Protein AF-A0A7J7K222-F1 (afdb_monomer)

Foldseek 3Di:
DDDDPPPDDDDPPQPCDQPPDDDDWGWLGKDWAFEDDPNDTWIWIWTQTQCQWIWIAGPPVRHTPDTDNPDNGDDPQQSVAWDDDNHQKIWGAPDPPDIDMGHRDPVVVVVVVVPDDDPDDDDDDPDDPDDPPCCVVPDPDDPPVPVCVVVNDPDDDPPPPPDDDPDDCPVVVVVPVPPVVVVVVVVVVVVVVVVVVVVVVVVVVVVVVVVVVVVVVVVVVVVVVVVPDDPPRD

pLDDT: mean 70.01, std 19.26, range [27.3, 96.19]

Sequence (234 aa):
MPEYIGAEVYVSVTVSTVMFWSCQLLIYIISVLDSKSHGLKSACLTCLGSNGNLMVYSLPSLRPLLNVNYFSDVDIRVVRTLDFSNHGHAMYMCTPTEIQKITVSADMCRAQADTQCEPFLPKENPEMPKQNFLKSLFGSGPSVLDREELFGASGKASHGVAKFVPGAALQAAQAGASGVGAELARTRMALDERGEKLGRLEDKSEAMKDRAKEFSDRAAMLADRYKNLKWYQF

Nearest PDB structures (foldseek):
  6n8s-assembly1_A  TM=8.839E-01  e=6.091E-05  Homo sapiens
  8r3y-assembly1_L  TM=8.967E-01  e=1.376E-04  Homo sapiens
  6n8s-assembly2_D  TM=8.635E-01  e=1.736E-04  Homo sapiens
  6n8q-assembly1_A  TM=8.759E-01  e=4.155E-04  Homo sapiens
  6n8r-assembly1_A  TM=8.700E-01  e=4.404E-04  Homo sapiens

Secondary structure (DSSP, 8-state):
---------------------SSS--EEEEEEEEEEETTEEEEEEEEEETTSEEEEEETTT--EEEEEE--SS--HHHHHH-EEETTTEEEEEEETTEEEEEE--HHHHHHHHTT---S----PPPPPPPPPTTHHHHSSS-----HHHHS--TT-----------SSSHHHHTTSTTTHHHHHHHHHHHHHHHHHHHHHHHHHHHHHHHHHHHHHHHHHHHHHHHHH--TT--

Organism: Bugula neritina (NCBI:txid10212)

Radius of gyration: 38.47 Å; Cα contacts (8 Å, |Δi|>4): 196; chains: 1; bounding box: 110×52×84 Å

Mean predicted aligned error: 21.29 Å

Structure (mmCIF, N/CA/C/O backbone):
data_AF-A0A7J7K222-F1
#
_entry.id   AF-A0A7J7K222-F1
#
loop_
_atom_site.group_PDB
_atom_site.id
_atom_site.type_symbol
_atom_site.label_atom_id
_atom_site.label_alt_id
_atom_site.label_comp_id
_atom_site.label_asym_id
_atom_site.label_entity_id
_atom_site.label_seq_id
_atom_site.pdbx_PDB_ins_code
_atom_site.Cartn_x
_atom_site.Cartn_y
_atom_site.Cartn_z
_atom_site.occupancy
_atom_site.B_iso_or_equiv
_atom_site.auth_seq_id
_atom_site.auth_comp_id
_atom_site.auth_asym_id
_atom_site.auth_atom_id
_atom_site.pdbx_PDB_model_num
ATOM 1 N N . MET A 1 1 ? 46.467 -9.937 -1.584 1.00 30.47 1 MET A N 1
ATOM 2 C CA . MET A 1 1 ? 46.111 -9.203 -2.813 1.00 30.47 1 MET A CA 1
ATOM 3 C C . MET A 1 1 ? 44.604 -9.330 -2.974 1.00 30.47 1 MET A C 1
ATOM 5 O O . MET A 1 1 ? 44.172 -10.420 -3.322 1.00 30.47 1 MET A O 1
ATOM 9 N N . PRO A 1 2 ? 43.790 -8.331 -2.600 1.00 32.59 2 PRO A N 1
ATOM 10 C CA . PRO A 1 2 ? 42.363 -8.395 -2.871 1.00 32.59 2 PRO A CA 1
ATOM 11 C C . PRO A 1 2 ? 42.148 -8.048 -4.349 1.00 32.59 2 PRO A C 1
ATOM 13 O O . PRO A 1 2 ? 42.531 -6.968 -4.798 1.00 32.59 2 PRO A O 1
ATOM 16 N N . GLU A 1 3 ? 41.603 -8.991 -5.113 1.00 28.58 3 GLU A N 1
ATOM 17 C CA . GLU A 1 3 ? 41.140 -8.743 -6.476 1.00 28.58 3 GLU A CA 1
ATOM 18 C C . GLU A 1 3 ? 39.950 -7.782 -6.428 1.00 28.58 3 GLU A C 1
ATOM 20 O O . GLU A 1 3 ? 38.960 -8.011 -5.733 1.00 28.58 3 GLU A O 1
ATOM 25 N N . TYR A 1 4 ? 40.091 -6.671 -7.147 1.00 27.59 4 TYR A N 1
ATOM 26 C CA . TYR A 1 4 ? 39.066 -5.657 -7.348 1.00 27.59 4 TYR A CA 1
ATOM 27 C C . TYR A 1 4 ? 37.797 -6.294 -7.937 1.00 27.59 4 TYR A C 1
ATOM 29 O O . TYR A 1 4 ? 37.716 -6.548 -9.138 1.00 27.59 4 TYR A O 1
ATOM 37 N N . ILE A 1 5 ? 36.772 -6.502 -7.107 1.00 30.03 5 ILE A N 1
ATOM 38 C CA . ILE A 1 5 ? 35.401 -6.728 -7.576 1.00 30.03 5 ILE A CA 1
ATOM 39 C C . ILE A 1 5 ? 34.841 -5.357 -7.965 1.00 30.03 5 ILE A C 1
ATOM 41 O O . ILE A 1 5 ? 34.125 -4.706 -7.209 1.00 30.03 5 ILE A O 1
ATOM 45 N N . GLY A 1 6 ? 35.227 -4.887 -9.149 1.00 31.67 6 GLY A N 1
ATOM 46 C CA . GLY A 1 6 ? 34.614 -3.731 -9.788 1.00 31.67 6 GLY A CA 1
ATOM 47 C C . GLY A 1 6 ? 33.246 -4.116 -10.342 1.00 31.67 6 GLY A C 1
ATOM 48 O O . GLY A 1 6 ? 33.134 -4.511 -11.498 1.00 31.67 6 GLY A O 1
ATOM 49 N N . ALA A 1 7 ? 32.207 -4.019 -9.517 1.00 29.19 7 ALA A N 1
ATOM 50 C CA . ALA A 1 7 ? 30.818 -4.022 -9.967 1.00 29.19 7 ALA A CA 1
ATOM 51 C C . ALA A 1 7 ? 30.088 -2.820 -9.361 1.00 29.19 7 ALA A C 1
ATOM 53 O O . ALA A 1 7 ? 29.110 -2.966 -8.634 1.00 29.19 7 ALA A O 1
ATOM 54 N N . GLU A 1 8 ? 30.580 -1.623 -9.661 1.00 29.62 8 GLU A N 1
ATOM 55 C CA . GLU A 1 8 ? 29.808 -0.400 -9.485 1.00 29.62 8 GLU A CA 1
ATOM 56 C C . GLU A 1 8 ? 29.202 -0.017 -10.833 1.00 29.62 8 GLU A C 1
ATOM 58 O O . GLU A 1 8 ? 29.857 0.574 -11.685 1.00 29.62 8 GLU A O 1
ATOM 63 N N . VAL A 1 9 ? 27.930 -0.364 -11.027 1.00 27.30 9 VAL A N 1
ATOM 64 C CA . VAL A 1 9 ? 27.047 0.393 -11.920 1.00 27.30 9 VAL A CA 1
ATOM 65 C C . VAL A 1 9 ? 25.757 0.650 -11.152 1.00 27.30 9 VAL A C 1
ATOM 67 O O . VAL A 1 9 ? 24.785 -0.098 -11.231 1.00 27.30 9 VAL A O 1
ATOM 70 N N . TYR A 1 10 ? 25.799 1.711 -10.350 1.00 29.59 10 TYR A N 1
ATOM 71 C CA . TYR A 1 10 ? 24.622 2.406 -9.853 1.00 29.59 10 TYR A CA 1
ATOM 72 C C . TYR A 1 10 ? 24.099 3.306 -10.966 1.00 29.59 10 TYR A C 1
ATOM 74 O O . TYR A 1 10 ? 24.809 4.206 -11.407 1.00 29.59 10 TYR A O 1
ATOM 82 N N . VAL A 1 11 ? 22.847 3.112 -11.376 1.00 29.47 11 VAL A N 1
ATOM 83 C CA . VAL A 1 11 ? 22.083 4.144 -12.085 1.00 29.47 11 VAL A CA 1
ATOM 84 C C . VAL A 1 11 ? 20.657 4.142 -11.526 1.00 29.47 11 VAL A C 1
ATOM 86 O O . VAL A 1 11 ? 19.719 3.665 -12.158 1.00 29.47 11 VAL A O 1
ATOM 89 N N . SER A 1 12 ? 20.499 4.674 -10.307 1.00 32.78 12 SER A N 1
ATOM 90 C CA . SER A 1 12 ? 19.240 5.319 -9.923 1.00 32.78 12 SER A CA 1
ATOM 91 C C . SER A 1 12 ? 19.236 6.672 -10.624 1.00 32.78 12 SER A C 1
ATOM 93 O O . SER A 1 12 ? 19.841 7.642 -10.173 1.00 32.78 12 SER A O 1
ATOM 95 N N . VAL A 1 13 ? 18.640 6.704 -11.809 1.00 32.16 13 VAL A N 1
ATOM 96 C CA . VAL A 1 13 ? 18.262 7.956 -12.452 1.00 32.16 13 VAL A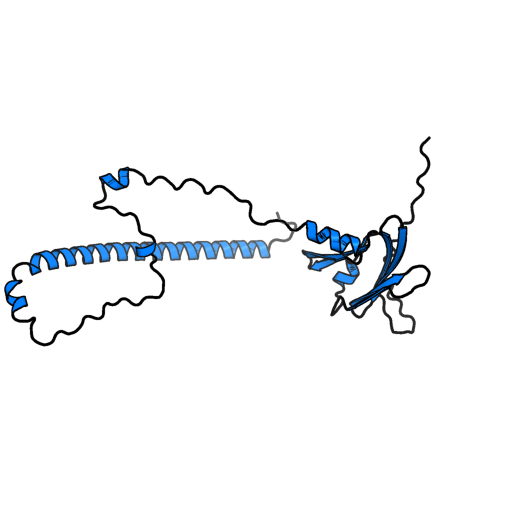 CA 1
ATOM 97 C C . VAL A 1 13 ? 16.799 8.155 -12.100 1.00 32.16 13 VAL A C 1
ATOM 99 O O . VAL A 1 13 ? 15.905 7.866 -12.888 1.00 32.16 13 VAL A O 1
ATOM 102 N N . THR A 1 14 ? 16.549 8.675 -10.896 1.00 36.34 14 THR A N 1
ATOM 103 C CA . THR A 1 14 ? 15.298 9.388 -10.617 1.00 36.34 14 THR A CA 1
ATOM 104 C C . THR A 1 14 ? 15.361 10.710 -11.370 1.00 36.34 14 THR A C 1
ATOM 106 O O . THR A 1 14 ? 15.566 11.787 -10.815 1.00 36.34 14 THR A O 1
ATOM 109 N N . VAL A 1 15 ? 15.241 10.622 -12.692 1.00 36.44 15 VAL A N 1
ATOM 110 C CA . VAL A 1 15 ? 14.912 11.767 -13.519 1.00 36.44 15 VAL A CA 1
ATOM 111 C C . VAL A 1 15 ? 13.437 12.040 -13.264 1.00 36.44 15 VAL A C 1
ATOM 113 O O . VAL A 1 15 ? 12.555 11.552 -13.959 1.00 36.44 15 VAL A O 1
ATOM 116 N N . SER A 1 16 ? 13.172 12.880 -12.265 1.00 35.91 16 SER A N 1
ATOM 117 C CA . SER A 1 16 ? 11.943 13.671 -12.191 1.00 35.91 16 SER A CA 1
ATOM 118 C C . SER A 1 16 ? 11.962 14.726 -13.306 1.00 35.91 16 SER A C 1
ATOM 120 O O . SER A 1 16 ? 11.856 15.918 -13.041 1.00 35.91 16 SER A O 1
ATOM 122 N N . THR A 1 17 ? 12.197 14.336 -14.562 1.00 37.25 17 THR A N 1
ATOM 123 C CA . THR A 1 17 ? 12.009 15.237 -15.702 1.00 37.25 17 THR A CA 1
ATOM 124 C C . THR A 1 17 ? 10.700 14.857 -16.349 1.00 37.25 17 THR A C 1
ATOM 126 O O . THR A 1 17 ? 10.579 13.822 -16.997 1.00 37.25 17 THR A O 1
ATOM 129 N N . VAL A 1 18 ? 9.721 15.739 -16.175 1.00 40.97 18 VAL A N 1
ATOM 130 C CA . VAL A 1 18 ? 8.535 15.786 -17.019 1.00 40.97 18 VAL A CA 1
ATOM 131 C C . VAL A 1 18 ? 9.028 16.123 -18.430 1.00 40.97 18 VAL A C 1
ATOM 133 O O . VAL A 1 18 ? 9.195 17.291 -18.776 1.00 40.97 18 VAL A O 1
ATOM 136 N N . MET A 1 19 ? 9.370 15.108 -19.228 1.00 37.47 19 MET A N 1
ATOM 137 C CA . MET A 1 19 ? 9.764 15.305 -20.622 1.00 37.47 19 MET A CA 1
ATOM 138 C C . MET A 1 19 ? 8.511 15.653 -21.432 1.00 37.47 19 MET A C 1
ATOM 140 O O . MET A 1 19 ? 7.777 14.784 -21.893 1.00 37.47 19 MET A O 1
ATOM 144 N N . PHE A 1 20 ? 8.260 16.950 -21.598 1.00 39.91 20 PHE A N 1
ATOM 145 C CA . PHE A 1 20 ? 7.338 17.460 -22.607 1.00 39.91 20 PHE A CA 1
ATOM 146 C C . PHE A 1 20 ? 8.044 17.447 -23.963 1.00 39.91 20 PHE A C 1
ATOM 148 O O . PHE A 1 20 ? 8.638 18.442 -24.367 1.00 39.91 20 PHE A O 1
ATOM 155 N N . TRP A 1 21 ? 7.991 16.324 -24.677 1.00 33.94 21 TRP A N 1
ATOM 156 C CA . TRP A 1 21 ? 8.377 16.278 -26.088 1.00 33.94 21 TRP A CA 1
ATOM 157 C C . TRP A 1 21 ? 7.293 15.562 -26.893 1.00 33.94 21 TRP A C 1
ATOM 159 O O . TRP A 1 21 ? 7.207 14.341 -26.888 1.00 33.94 21 TRP A O 1
ATOM 169 N N . SER A 1 22 ? 6.412 16.377 -27.490 1.00 41.41 22 SER A N 1
ATOM 170 C CA . SER A 1 22 ? 5.658 16.192 -28.751 1.00 41.41 22 SER A CA 1
ATOM 171 C C . SER A 1 22 ? 4.910 14.879 -29.072 1.00 41.41 22 SER A C 1
ATOM 173 O O . SER A 1 22 ? 4.234 14.831 -30.095 1.00 41.41 2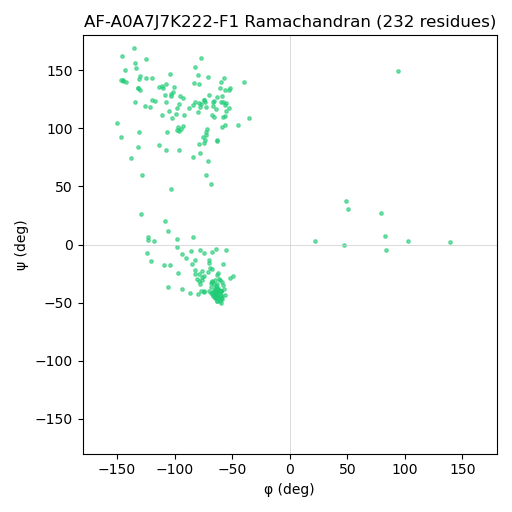2 SER A O 1
ATOM 175 N N . CYS A 1 23 ? 4.921 13.849 -28.227 1.00 41.47 23 CYS A N 1
ATOM 176 C CA . CYS A 1 23 ? 4.204 12.586 -28.423 1.00 41.47 23 CYS A CA 1
ATOM 177 C C . CYS A 1 23 ? 3.752 12.023 -27.069 1.00 41.47 23 CYS A C 1
ATOM 179 O O . CYS A 1 23 ? 4.527 11.343 -26.416 1.00 41.47 23 CYS A O 1
ATOM 181 N N . GLN A 1 24 ? 2.520 12.361 -26.667 1.00 49.31 24 GLN A N 1
ATOM 182 C CA . GLN A 1 24 ? 1.543 11.729 -25.743 1.00 49.31 24 GLN A CA 1
ATOM 183 C C . GLN A 1 24 ? 1.909 10.713 -24.627 1.00 49.31 24 GLN A C 1
ATOM 185 O O . GLN A 1 24 ? 0.993 10.257 -23.945 1.00 49.31 24 GLN A O 1
ATOM 190 N N . LEU A 1 25 ? 3.167 10.367 -24.364 1.00 53.09 25 LEU A N 1
ATOM 191 C CA . LEU A 1 25 ? 3.579 9.421 -23.330 1.00 53.09 25 LEU A CA 1
ATOM 192 C C . LEU A 1 25 ? 4.368 10.168 -22.249 1.00 53.09 25 LEU A C 1
ATOM 194 O O . LEU A 1 25 ? 5.593 10.254 -22.282 1.00 53.09 25 LEU A O 1
ATOM 198 N N . LEU A 1 26 ? 3.653 10.750 -21.289 1.00 64.69 26 LEU A N 1
ATOM 199 C CA . LEU A 1 26 ? 4.283 11.287 -20.087 1.00 64.69 26 LEU A CA 1
ATOM 200 C C . LEU A 1 26 ? 4.720 10.094 -19.224 1.00 64.69 26 LEU A C 1
ATOM 202 O O . LEU A 1 26 ? 3.898 9.273 -18.825 1.00 64.69 26 LEU A O 1
ATOM 206 N N . ILE A 1 27 ? 6.020 9.969 -18.971 1.00 65.38 27 ILE A N 1
ATOM 207 C CA . ILE A 1 27 ? 6.586 8.947 -18.085 1.00 65.38 27 ILE A CA 1
ATOM 208 C C . ILE A 1 27 ? 7.052 9.651 -16.814 1.00 65.38 27 ILE A C 1
ATOM 210 O O . ILE A 1 27 ? 7.775 10.642 -16.892 1.00 65.38 27 ILE A O 1
ATOM 214 N N . TYR A 1 28 ? 6.628 9.153 -15.654 1.00 66.06 28 TYR A N 1
ATOM 215 C CA . TYR A 1 28 ? 6.976 9.742 -14.364 1.00 66.06 28 TYR A CA 1
ATOM 216 C C . TYR A 1 28 ? 8.295 9.213 -13.813 1.00 66.06 28 TYR A C 1
ATOM 218 O O . TYR A 1 28 ? 9.070 9.986 -13.259 1.00 66.06 28 TYR A O 1
ATOM 226 N N . ILE A 1 29 ? 8.540 7.907 -13.935 1.00 72.06 29 ILE A N 1
ATOM 227 C CA . ILE A 1 29 ? 9.715 7.246 -13.355 1.00 72.06 29 ILE A CA 1
ATOM 228 C C . ILE A 1 29 ? 10.217 6.183 -14.325 1.00 72.06 29 ILE A C 1
ATOM 230 O O . ILE A 1 29 ? 9.419 5.467 -14.933 1.00 72.06 29 ILE A O 1
ATOM 234 N N . ILE A 1 30 ? 11.540 6.073 -14.446 1.00 73.88 30 ILE A N 1
ATOM 235 C CA . ILE A 1 30 ? 12.236 5.050 -15.226 1.00 73.88 30 ILE A CA 1
ATOM 236 C C . ILE A 1 30 ? 13.344 4.460 -14.354 1.00 73.88 30 ILE A C 1
ATOM 238 O O . ILE A 1 30 ? 14.090 5.189 -13.708 1.00 73.88 30 ILE A O 1
ATOM 242 N N . SER A 1 31 ? 13.471 3.138 -14.330 1.00 76.81 31 SER A N 1
ATOM 243 C CA . SER A 1 31 ? 14.526 2.444 -13.592 1.00 76.81 31 SER A CA 1
ATOM 244 C C . SER A 1 31 ? 14.984 1.200 -14.339 1.00 76.81 31 SER A C 1
ATOM 246 O O . SER A 1 31 ? 14.182 0.482 -14.934 1.00 76.81 31 SER A O 1
ATOM 248 N N . VAL A 1 32 ? 16.289 0.940 -14.313 1.00 73.19 32 VAL A N 1
ATOM 249 C CA . VAL A 1 32 ? 16.869 -0.292 -14.854 1.00 73.19 32 VAL A CA 1
ATOM 250 C C . VAL A 1 32 ? 16.977 -1.302 -13.723 1.00 73.19 32 VAL A C 1
ATOM 252 O O . VAL A 1 32 ? 17.559 -1.016 -12.680 1.00 73.19 32 VAL A O 1
ATOM 255 N N . LEU A 1 33 ? 16.409 -2.483 -13.933 1.00 70.56 33 LEU A N 1
ATOM 256 C CA . LEU A 1 33 ? 16.430 -3.586 -12.984 1.00 70.56 33 LEU A CA 1
ATOM 257 C C . LEU A 1 33 ? 17.368 -4.675 -13.499 1.00 70.56 33 LEU A C 1
ATOM 259 O O . LEU A 1 33 ? 17.336 -4.993 -14.686 1.00 70.56 33 LEU A O 1
ATOM 263 N N . ASP A 1 34 ? 18.170 -5.266 -12.612 1.00 67.94 34 ASP A N 1
ATOM 264 C CA . ASP A 1 34 ? 19.015 -6.427 -12.919 1.00 67.94 34 ASP A CA 1
ATOM 265 C C . ASP A 1 34 ? 18.407 -7.674 -12.270 1.00 67.94 34 ASP A C 1
ATOM 267 O O . ASP A 1 34 ? 18.580 -7.936 -11.082 1.00 67.94 34 ASP A O 1
ATOM 271 N N . SER A 1 35 ? 17.647 -8.453 -13.037 1.00 60.62 35 SER A N 1
ATOM 272 C CA . SER A 1 35 ? 17.081 -9.691 -12.515 1.00 60.62 35 SER A CA 1
ATOM 273 C C . SER A 1 35 ? 18.115 -10.810 -12.594 1.00 60.62 35 SER A C 1
ATOM 275 O O . SER A 1 35 ? 18.602 -11.156 -13.673 1.00 60.62 35 SER A O 1
ATOM 277 N N . LYS A 1 36 ? 18.427 -11.416 -11.445 1.00 58.94 36 LYS A N 1
ATOM 278 C CA . LYS A 1 36 ? 19.135 -12.698 -11.374 1.00 58.94 36 LYS A CA 1
ATOM 279 C C . LYS A 1 36 ? 18.102 -13.814 -11.297 1.00 58.94 36 LYS A C 1
ATOM 281 O O . LYS A 1 36 ? 17.569 -14.066 -10.221 1.00 58.94 36 LYS A O 1
ATOM 286 N N . SER A 1 37 ? 17.858 -14.497 -12.410 1.00 53.66 37 SER A N 1
ATOM 287 C CA . SER A 1 37 ? 17.034 -15.708 -12.431 1.00 53.66 37 SER A CA 1
ATOM 288 C C . SER A 1 37 ? 17.893 -16.886 -12.881 1.00 53.66 37 SER A C 1
ATOM 290 O O . SER A 1 37 ? 18.549 -16.826 -13.920 1.00 53.66 37 SER A O 1
ATOM 292 N N . HIS A 1 38 ? 17.957 -17.938 -12.059 1.00 52.38 38 HIS A N 1
ATOM 293 C CA . HIS A 1 38 ? 18.670 -19.190 -12.361 1.00 52.38 38 HIS A CA 1
ATOM 294 C C . HIS A 1 38 ? 20.118 -19.025 -12.885 1.00 52.38 38 HIS A C 1
ATOM 296 O O . HIS A 1 38 ? 20.562 -19.760 -13.762 1.00 52.38 38 HIS A O 1
ATOM 302 N N . GLY A 1 39 ? 20.871 -18.053 -12.357 1.00 53.75 39 GLY A N 1
ATOM 303 C CA . GLY A 1 39 ? 22.273 -17.819 -12.734 1.00 53.75 39 GLY A CA 1
ATOM 304 C C . GLY A 1 39 ? 22.485 -16.982 -14.003 1.00 53.75 39 GLY A C 1
ATOM 305 O O . GLY A 1 39 ? 23.622 -16.607 -14.284 1.00 53.75 39 GLY A O 1
ATOM 306 N N . LEU A 1 40 ? 21.421 -16.615 -14.726 1.00 48.22 40 LEU A N 1
ATOM 307 C CA . LEU A 1 40 ? 21.474 -15.637 -15.812 1.00 48.22 40 LEU A CA 1
ATOM 308 C C . LEU A 1 40 ? 21.082 -14.251 -15.286 1.00 48.22 40 LEU A C 1
ATOM 310 O O . LEU A 1 40 ? 20.037 -14.079 -14.655 1.00 48.22 40 LEU A O 1
ATOM 314 N N . LYS A 1 41 ? 21.937 -13.257 -15.546 1.00 63.66 41 LYS A N 1
ATOM 315 C CA . LYS A 1 41 ? 21.620 -11.840 -15.334 1.00 63.66 41 LYS A CA 1
ATOM 316 C C . LYS A 1 41 ? 20.877 -11.324 -16.556 1.00 63.66 41 LYS A C 1
ATOM 318 O O . LYS A 1 41 ? 21.416 -11.374 -17.662 1.00 63.66 41 LYS A O 1
ATOM 323 N N . SER A 1 42 ? 19.657 -10.841 -16.370 1.00 71.00 42 SER A N 1
ATOM 324 C CA . SER A 1 42 ? 18.900 -10.174 -17.424 1.00 71.00 42 SER A CA 1
ATOM 325 C C . SER A 1 42 ? 18.460 -8.806 -16.933 1.00 71.00 42 SER A C 1
ATOM 327 O O . SER A 1 42 ? 17.737 -8.688 -15.942 1.00 71.00 42 SER A O 1
ATOM 329 N N . ALA A 1 43 ? 18.912 -7.770 -17.637 1.00 81.62 43 ALA A N 1
ATOM 330 C CA . ALA A 1 43 ? 18.507 -6.407 -17.359 1.00 81.62 43 ALA A CA 1
ATOM 331 C C . ALA A 1 43 ? 17.167 -6.096 -18.042 1.00 81.62 43 ALA A C 1
ATOM 333 O O . ALA A 1 43 ? 16.939 -6.456 -19.203 1.00 81.62 43 ALA A O 1
ATOM 334 N N . CYS A 1 44 ? 16.292 -5.379 -17.346 1.00 85.25 44 CYS A N 1
ATOM 335 C CA . CYS A 1 44 ? 15.057 -4.851 -17.911 1.00 85.25 44 CYS A CA 1
ATOM 336 C C . CYS A 1 44 ? 14.850 -3.385 -17.521 1.00 85.25 44 CYS A C 1
ATOM 338 O O . CYS A 1 44 ? 15.335 -2.910 -16.498 1.00 85.25 44 CYS A O 1
ATOM 340 N N . LEU A 1 45 ? 14.143 -2.650 -18.372 1.00 86.31 45 LEU A N 1
ATOM 341 C CA . LEU A 1 45 ? 13.740 -1.273 -18.137 1.00 86.31 45 LEU A CA 1
ATOM 342 C C . LEU A 1 45 ? 12.323 -1.274 -17.576 1.00 86.31 45 LEU A C 1
ATOM 344 O O . LEU A 1 45 ? 11.415 -1.753 -18.245 1.00 86.31 45 LEU A O 1
ATOM 348 N N . THR A 1 46 ? 12.124 -0.726 -16.386 1.00 86.56 46 THR A N 1
ATOM 349 C CA . THR A 1 46 ? 10.804 -0.570 -15.771 1.00 86.56 46 THR A CA 1
ATOM 350 C C . THR A 1 46 ? 10.433 0.899 -15.714 1.00 86.56 46 THR A C 1
ATOM 352 O O . THR A 1 46 ? 11.268 1.737 -15.380 1.00 86.56 46 THR A O 1
ATOM 355 N N . CYS A 1 47 ? 9.192 1.232 -16.048 1.00 86.44 47 CYS A N 1
ATOM 356 C CA . CYS A 1 47 ? 8.715 2.602 -16.004 1.00 86.44 47 CYS A CA 1
ATOM 357 C C . CYS A 1 47 ? 7.265 2.720 -15.540 1.00 86.44 47 CYS A C 1
ATOM 359 O O . CYS A 1 47 ? 6.443 1.827 -15.753 1.00 86.44 47 CYS A O 1
ATOM 361 N N . LEU A 1 48 ? 6.970 3.855 -14.906 1.00 87.50 48 LEU A N 1
ATOM 362 C CA . LEU A 1 48 ? 5.624 4.268 -14.526 1.00 87.50 48 LEU A CA 1
ATOM 363 C C . LEU A 1 48 ? 5.155 5.376 -15.473 1.00 87.50 48 LEU A C 1
ATOM 365 O O . LEU A 1 48 ? 5.725 6.469 -15.491 1.00 87.50 48 LEU A O 1
ATOM 369 N N . GLY A 1 49 ? 4.125 5.084 -16.262 1.00 84.62 49 GLY A N 1
ATOM 370 C CA . GLY A 1 49 ? 3.460 6.045 -17.138 1.00 84.62 49 GLY A CA 1
ATOM 371 C C . GLY A 1 49 ? 2.517 6.975 -16.379 1.00 84.62 49 GLY A C 1
ATOM 372 O O . GLY A 1 49 ? 2.059 6.666 -15.278 1.00 84.62 49 GLY A O 1
ATOM 373 N N . SER A 1 50 ? 2.181 8.109 -16.991 1.00 80.94 50 SER A N 1
ATOM 374 C CA . SER A 1 50 ? 1.313 9.108 -16.369 1.00 80.94 50 SER A CA 1
ATOM 375 C C . SER A 1 50 ? -0.133 8.685 -16.201 1.00 80.94 50 SER A C 1
ATOM 377 O O . SER A 1 50 ? -0.864 9.246 -15.400 1.00 80.94 50 SER A O 1
ATOM 379 N N . ASN A 1 51 ? -0.538 7.694 -16.980 1.00 85.12 51 ASN A N 1
ATOM 380 C CA . ASN A 1 51 ? -1.836 7.049 -16.912 1.00 85.12 51 ASN A CA 1
ATOM 381 C C . ASN A 1 51 ? -1.891 5.933 -15.854 1.00 85.12 51 ASN A C 1
ATOM 383 O O . ASN A 1 51 ? -2.864 5.189 -15.837 1.00 85.12 51 ASN A O 1
ATOM 387 N N . GLY A 1 52 ? -0.836 5.768 -15.046 1.00 87.69 52 GLY A N 1
ATOM 388 C CA . GLY A 1 52 ? -0.755 4.736 -14.013 1.00 87.69 52 GLY A CA 1
ATOM 389 C C . GLY A 1 52 ? -0.326 3.354 -14.495 1.00 87.69 52 GLY A C 1
ATOM 390 O O . GLY A 1 52 ? -0.303 2.402 -13.707 1.00 87.69 52 GLY A O 1
ATOM 391 N N . ASN A 1 53 ? 0.082 3.235 -15.761 1.00 90.62 53 ASN A N 1
ATOM 392 C CA . ASN A 1 53 ? 0.617 1.987 -16.285 1.00 90.62 53 ASN A CA 1
ATOM 393 C C . ASN A 1 53 ? 2.034 1.725 -15.772 1.00 90.62 53 ASN A C 1
ATOM 395 O O . ASN A 1 53 ? 2.950 2.513 -16.007 1.00 90.62 53 ASN A O 1
ATOM 399 N N . LEU A 1 54 ? 2.222 0.564 -15.152 1.00 90.25 54 LEU A N 1
ATOM 400 C CA . LEU A 1 54 ? 3.524 -0.023 -14.889 1.00 90.25 54 LEU A CA 1
ATOM 401 C C . LEU A 1 54 ? 3.940 -0.856 -16.104 1.00 90.25 54 LEU A C 1
ATOM 403 O O . LEU A 1 54 ? 3.283 -1.836 -16.465 1.00 90.25 54 LEU A O 1
ATOM 407 N N . MET A 1 55 ? 5.038 -0.461 -16.737 1.00 90.06 55 MET A N 1
ATOM 408 C CA . MET A 1 55 ? 5.552 -1.086 -17.949 1.00 90.06 55 MET A CA 1
ATOM 409 C C . MET A 1 55 ? 6.957 -1.630 -17.711 1.00 90.06 55 MET A C 1
ATOM 411 O O . MET A 1 55 ? 7.762 -1.005 -17.025 1.00 90.06 55 MET A O 1
ATOM 415 N N . VAL A 1 56 ? 7.266 -2.780 -18.306 1.00 88.50 56 VAL A N 1
ATOM 416 C CA . VAL A 1 56 ? 8.596 -3.394 -18.277 1.00 88.50 56 VAL A CA 1
ATOM 417 C C . VAL A 1 56 ? 9.000 -3.793 -19.684 1.00 88.50 56 VAL A C 1
ATOM 419 O O . VAL A 1 56 ? 8.221 -4.424 -20.395 1.00 88.50 56 VAL A O 1
ATOM 422 N N . TYR A 1 57 ? 10.234 -3.480 -20.064 1.00 88.19 57 TYR A N 1
ATOM 423 C CA . TYR A 1 57 ? 10.825 -3.788 -21.360 1.00 88.19 57 TYR A CA 1
ATOM 424 C C . TYR A 1 57 ? 12.132 -4.563 -21.183 1.00 88.19 57 TYR A C 1
ATOM 426 O O . TYR A 1 57 ? 12.906 -4.284 -20.271 1.00 88.19 57 TYR A O 1
ATOM 434 N N . SER A 1 58 ? 12.422 -5.523 -22.058 1.00 86.38 58 SER A N 1
ATOM 435 C CA . SER A 1 58 ? 13.712 -6.219 -22.051 1.00 86.38 58 SER A CA 1
ATOM 436 C C . SER A 1 58 ? 14.828 -5.298 -22.530 1.00 86.38 58 SER A C 1
ATOM 438 O O . SER A 1 58 ? 14.632 -4.539 -23.477 1.00 86.38 58 SER A O 1
ATOM 440 N N . LEU A 1 59 ? 16.030 -5.414 -21.969 1.00 84.38 59 LEU A N 1
ATOM 441 C CA . LEU A 1 59 ? 17.214 -4.754 -22.519 1.00 84.38 59 LEU A CA 1
ATOM 442 C C . LEU A 1 59 ? 18.120 -5.761 -23.250 1.00 84.38 59 LEU A C 1
ATOM 444 O O . LEU A 1 59 ? 18.180 -6.926 -22.857 1.00 84.38 59 LEU A O 1
ATOM 448 N N . PRO A 1 60 ? 18.809 -5.341 -24.331 1.00 86.50 60 PRO A N 1
ATOM 449 C CA . PRO A 1 60 ? 18.770 -4.007 -24.947 1.00 86.50 60 PRO A CA 1
ATOM 450 C C . PRO A 1 60 ? 17.627 -3.817 -25.965 1.00 86.50 60 PRO A C 1
ATOM 452 O O . PRO A 1 60 ? 17.451 -2.725 -26.488 1.00 86.50 60 PRO A O 1
ATOM 455 N N . SER A 1 61 ? 16.863 -4.866 -26.283 1.00 87.38 61 SER A N 1
ATOM 456 C CA . SER A 1 61 ? 15.929 -4.889 -27.423 1.00 87.38 61 SER A CA 1
ATOM 457 C C . SER A 1 61 ? 14.636 -4.081 -27.250 1.00 87.38 61 SER A C 1
ATOM 459 O O . SER A 1 61 ? 13.868 -3.983 -28.204 1.00 87.38 61 SER A O 1
ATOM 461 N N . LEU A 1 62 ? 14.369 -3.548 -26.054 1.00 87.62 62 LEU A N 1
ATOM 462 C CA . LEU A 1 62 ? 13.148 -2.823 -25.678 1.00 87.62 62 LEU A CA 1
ATOM 463 C C . LEU A 1 62 ? 11.849 -3.571 -26.020 1.00 87.62 62 LEU A C 1
ATOM 465 O O . LEU A 1 62 ? 10.811 -2.961 -26.275 1.00 87.62 62 LEU A O 1
ATOM 469 N N . ARG A 1 63 ? 11.873 -4.909 -26.010 1.00 89.44 63 ARG A N 1
ATOM 470 C CA . ARG A 1 63 ? 10.659 -5.707 -26.205 1.00 89.44 63 ARG A CA 1
ATOM 471 C C . ARG A 1 63 ? 9.769 -5.558 -24.968 1.00 89.44 63 ARG A C 1
ATOM 473 O O . ARG A 1 63 ? 10.272 -5.784 -23.868 1.00 89.44 63 ARG A O 1
ATOM 480 N N . PRO A 1 64 ? 8.476 -5.226 -25.105 1.00 89.06 64 PRO A N 1
ATOM 481 C CA . PRO A 1 64 ? 7.579 -5.161 -23.958 1.00 89.06 64 PRO A CA 1
ATOM 482 C C . PRO A 1 64 ? 7.453 -6.546 -23.313 1.00 89.06 64 PRO A C 1
ATOM 484 O O . PRO A 1 64 ? 7.169 -7.535 -23.989 1.00 89.06 64 PRO A O 1
ATOM 487 N N . LEU A 1 65 ? 7.692 -6.603 -22.007 1.00 86.38 65 LEU A N 1
ATOM 488 C CA . LEU A 1 65 ? 7.560 -7.790 -21.160 1.00 86.38 65 LEU A CA 1
ATOM 489 C C . LEU A 1 65 ? 6.309 -7.709 -20.282 1.00 86.38 65 LEU A C 1
ATOM 491 O O . LEU A 1 65 ? 5.652 -8.721 -20.057 1.00 86.38 65 LEU A O 1
ATOM 495 N N . LEU A 1 66 ? 5.978 -6.507 -19.799 1.00 87.69 66 LEU A N 1
ATOM 496 C CA . LEU A 1 66 ? 4.809 -6.239 -18.965 1.00 87.69 66 LEU A CA 1
ATOM 497 C C . LEU A 1 66 ? 4.240 -4.860 -19.303 1.00 87.69 66 LEU A C 1
ATOM 499 O O . LEU A 1 66 ? 4.993 -3.914 -19.521 1.00 87.69 66 LEU A O 1
ATOM 503 N N . ASN A 1 67 ? 2.918 -4.738 -19.316 1.00 90.75 67 ASN A N 1
ATOM 504 C CA . ASN A 1 67 ? 2.221 -3.458 -19.360 1.00 90.75 67 ASN A CA 1
ATOM 505 C C . ASN A 1 67 ? 0.885 -3.629 -18.637 1.00 90.75 67 ASN A C 1
ATOM 507 O O . ASN A 1 67 ? -0.021 -4.279 -19.157 1.00 90.75 67 ASN A O 1
ATOM 511 N N . VAL A 1 68 ? 0.797 -3.111 -17.416 1.00 90.31 68 VAL A N 1
ATOM 512 C CA . VAL A 1 68 ? -0.373 -3.265 -16.547 1.00 90.31 68 VAL A CA 1
ATOM 513 C C . VAL A 1 68 ? -0.771 -1.901 -16.016 1.00 90.31 68 VAL A C 1
ATOM 515 O O . VAL A 1 68 ? 0.076 -1.170 -15.511 1.00 90.31 68 VAL A O 1
ATOM 518 N N . ASN A 1 69 ? -2.061 -1.578 -16.081 1.00 91.44 69 ASN A N 1
ATOM 519 C CA . ASN A 1 69 ? -2.600 -0.435 -15.356 1.00 91.44 69 ASN A CA 1
ATOM 520 C C . ASN A 1 69 ? -2.626 -0.768 -13.857 1.00 91.44 69 ASN A C 1
ATOM 522 O O . ASN A 1 69 ? -3.497 -1.512 -13.407 1.00 91.44 69 ASN A O 1
ATOM 526 N N . TYR A 1 70 ? -1.626 -0.284 -13.118 1.00 89.94 70 TYR A N 1
ATOM 527 C CA . TYR A 1 70 ? -1.483 -0.568 -11.691 1.00 89.94 70 TYR A CA 1
ATOM 528 C C . TYR A 1 70 ? -2.133 0.524 -10.834 1.00 89.94 70 TYR A C 1
ATOM 530 O O . TYR A 1 70 ? -2.771 0.219 -9.830 1.00 89.94 70 TYR A O 1
ATOM 538 N N . PHE A 1 71 ? -2.014 1.789 -11.243 1.00 89.19 71 PHE A N 1
ATOM 539 C CA . PHE A 1 71 ? -2.620 2.921 -10.547 1.00 89.19 71 PHE A CA 1
ATOM 540 C C . PHE A 1 71 ? -3.800 3.465 -11.349 1.00 89.19 71 PHE A C 1
ATOM 542 O O . PHE A 1 71 ? -3.626 3.907 -12.475 1.00 89.19 71 PHE A O 1
ATOM 549 N N . SER A 1 72 ? -4.999 3.505 -10.764 1.00 87.00 72 SER A N 1
ATOM 550 C CA . SER A 1 72 ? -6.146 4.153 -11.423 1.00 87.00 72 SER A CA 1
ATOM 551 C C . SER A 1 72 ? -5.927 5.655 -11.633 1.00 87.00 72 SER A C 1
ATOM 553 O O . SER A 1 72 ? -6.378 6.203 -12.634 1.00 87.00 72 SER A O 1
ATOM 555 N N . ASP A 1 73 ? -5.218 6.290 -10.698 1.00 81.12 73 ASP A N 1
ATOM 556 C CA . ASP A 1 73 ? -4.682 7.644 -10.801 1.00 81.12 73 ASP A CA 1
ATOM 557 C C . ASP A 1 73 ? -3.353 7.698 -10.032 1.00 81.12 73 ASP A C 1
ATOM 559 O O . ASP A 1 73 ? -3.204 7.048 -8.990 1.00 81.12 73 ASP A O 1
ATOM 563 N N . VAL A 1 74 ? -2.368 8.428 -10.554 1.00 81.44 74 VAL A N 1
ATOM 564 C CA . VAL A 1 74 ? -1.030 8.493 -9.955 1.00 81.44 74 VAL A CA 1
ATOM 565 C C . VAL A 1 74 ? -0.934 9.731 -9.071 1.00 81.44 74 VAL A C 1
ATOM 567 O O . VAL A 1 74 ? -0.635 10.830 -9.536 1.00 81.44 74 VAL A O 1
ATOM 570 N N . ASP A 1 75 ? -1.132 9.537 -7.767 1.00 83.81 75 ASP A N 1
ATOM 571 C CA . ASP A 1 75 ? -0.910 10.586 -6.769 1.00 83.81 75 ASP A CA 1
ATOM 572 C C . ASP A 1 75 ? 0.557 11.065 -6.811 1.00 83.81 75 ASP A C 1
ATOM 574 O O . ASP A 1 75 ? 1.503 10.273 -6.908 1.00 83.81 75 ASP A O 1
ATOM 578 N N . ILE A 1 76 ? 0.765 12.376 -6.667 1.00 84.00 76 ILE A N 1
ATOM 579 C CA . ILE A 1 76 ? 2.088 12.994 -6.536 1.00 84.00 76 ILE A CA 1
ATOM 580 C C . ILE A 1 76 ? 2.944 12.355 -5.431 1.00 84.00 76 ILE A C 1
ATOM 582 O O . ILE A 1 76 ? 4.171 12.336 -5.540 1.00 84.00 76 ILE A O 1
ATOM 586 N N . ARG A 1 77 ? 2.335 11.799 -4.376 1.00 85.81 77 ARG A N 1
ATOM 587 C CA . ARG A 1 77 ? 3.034 11.023 -3.344 1.00 85.81 77 ARG A CA 1
ATOM 588 C C . ARG A 1 77 ? 3.689 9.779 -3.925 1.00 85.81 77 ARG A C 1
ATOM 590 O O . ARG A 1 77 ? 4.851 9.525 -3.614 1.00 85.81 77 ARG A O 1
ATOM 597 N N . VAL A 1 78 ? 2.976 9.026 -4.760 1.00 86.69 78 VAL A N 1
ATOM 598 C CA . VAL A 1 78 ? 3.516 7.828 -5.415 1.00 86.69 78 VAL A CA 1
ATOM 599 C C . VAL A 1 78 ? 4.698 8.236 -6.282 1.00 86.69 78 VAL A C 1
ATOM 601 O O . VAL A 1 78 ? 5.782 7.695 -6.110 1.00 86.69 78 VAL A O 1
ATOM 604 N N . VAL A 1 79 ? 4.542 9.273 -7.111 1.00 84.62 79 VAL A N 1
ATOM 605 C CA . VAL A 1 79 ? 5.634 9.789 -7.958 1.00 84.62 79 VAL A CA 1
ATOM 606 C C . VAL A 1 79 ? 6.861 10.215 -7.142 1.00 84.62 79 VAL A C 1
ATOM 608 O O . VAL A 1 79 ? 7.990 10.059 -7.588 1.00 84.62 79 VAL A O 1
ATOM 611 N N . ARG A 1 80 ? 6.670 10.756 -5.935 1.00 84.12 80 ARG A N 1
ATOM 612 C CA . ARG A 1 80 ? 7.774 11.222 -5.079 1.00 84.12 80 ARG A CA 1
ATOM 613 C C . ARG A 1 80 ? 8.452 10.131 -4.260 1.00 84.12 80 ARG A C 1
ATOM 615 O O . ARG A 1 80 ? 9.550 10.366 -3.768 1.00 84.12 80 ARG A O 1
ATOM 622 N N . THR A 1 81 ? 7.777 9.011 -4.027 1.00 87.81 81 THR A N 1
ATOM 623 C CA . THR A 1 81 ? 8.214 7.999 -3.049 1.00 87.81 81 THR A CA 1
ATOM 624 C C . THR A 1 81 ? 8.447 6.630 -3.660 1.00 87.81 81 THR A C 1
ATOM 626 O O . THR A 1 81 ? 9.047 5.791 -2.998 1.00 87.81 81 THR A O 1
ATOM 629 N N . LEU A 1 82 ? 7.978 6.397 -4.888 1.00 87.75 82 LEU A N 1
ATOM 630 C CA . LEU A 1 82 ? 8.221 5.158 -5.600 1.00 87.75 82 LEU A CA 1
ATOM 631 C C . LEU A 1 82 ? 9.705 5.040 -5.926 1.00 87.75 82 LEU A C 1
ATOM 633 O O . LEU A 1 82 ? 10.255 5.850 -6.668 1.00 87.75 82 LEU A O 1
ATOM 637 N N . ASP A 1 83 ? 10.309 3.988 -5.397 1.00 85.94 83 ASP A N 1
ATOM 638 C CA . ASP A 1 83 ? 11.686 3.624 -5.680 1.00 85.94 83 ASP A CA 1
ATOM 639 C C . ASP A 1 83 ? 11.778 2.143 -6.043 1.00 85.94 83 ASP A C 1
ATOM 641 O O . ASP A 1 83 ? 11.066 1.291 -5.496 1.00 85.94 83 ASP A O 1
ATOM 645 N N . PHE A 1 84 ? 12.648 1.846 -6.999 1.00 83.12 84 PHE A N 1
ATOM 646 C CA . PHE A 1 84 ? 12.824 0.522 -7.572 1.00 83.12 84 PHE A CA 1
ATOM 647 C C . PHE A 1 84 ? 14.090 -0.127 -7.017 1.00 83.12 84 PHE A C 1
ATOM 649 O O . PHE A 1 84 ? 15.186 0.420 -7.094 1.00 83.12 84 PHE A O 1
ATOM 656 N N . SER A 1 85 ? 13.958 -1.345 -6.499 1.00 77.75 85 SER A N 1
ATOM 657 C CA . SER A 1 85 ? 15.101 -2.153 -6.093 1.00 77.75 85 SER A CA 1
ATOM 658 C C . SER A 1 85 ? 15.707 -2.876 -7.288 1.00 77.75 85 SER A C 1
ATOM 660 O O . SER A 1 85 ? 15.017 -3.279 -8.223 1.00 77.75 85 SER A O 1
ATOM 662 N N . ASN A 1 86 ? 17.001 -3.169 -7.203 1.00 72.19 86 ASN A N 1
ATOM 663 C CA . ASN A 1 86 ? 17.719 -3.969 -8.190 1.00 72.19 86 ASN A CA 1
ATOM 664 C C . ASN A 1 86 ? 17.240 -5.430 -8.303 1.00 72.19 86 ASN A C 1
ATOM 666 O O . ASN A 1 86 ? 17.739 -6.130 -9.165 1.00 72.19 86 ASN A O 1
ATOM 670 N N . HIS A 1 87 ? 16.288 -5.901 -7.488 1.00 71.69 87 HIS A N 1
ATOM 671 C CA . HIS A 1 87 ? 15.819 -7.297 -7.488 1.00 71.69 87 HIS A CA 1
ATOM 672 C C . HIS A 1 87 ? 14.404 -7.474 -8.062 1.00 71.69 87 HIS A C 1
ATOM 674 O O . HIS A 1 87 ? 13.737 -8.473 -7.789 1.00 71.69 87 HIS A O 1
ATOM 680 N N . GLY A 1 88 ? 13.911 -6.522 -8.858 1.00 75.12 88 GLY A N 1
ATOM 681 C CA . GLY A 1 88 ? 12.587 -6.670 -9.469 1.00 75.12 88 GLY A CA 1
ATOM 682 C C . GLY A 1 88 ? 11.435 -6.342 -8.519 1.00 75.12 88 GLY A C 1
ATOM 683 O O . GLY A 1 88 ? 10.343 -6.890 -8.672 1.00 75.12 88 GLY A O 1
ATOM 684 N N . HIS A 1 89 ? 11.674 -5.478 -7.532 1.00 81.44 89 HIS A N 1
ATOM 685 C CA . HIS A 1 89 ? 10.644 -4.949 -6.645 1.00 81.44 89 HIS A CA 1
ATOM 686 C C . HIS A 1 89 ? 10.654 -3.429 -6.658 1.00 81.44 89 HIS A C 1
ATOM 688 O O . HIS A 1 89 ? 11.665 -2.818 -6.979 1.00 81.44 89 HIS A O 1
ATOM 694 N N . ALA A 1 90 ? 9.552 -2.828 -6.244 1.00 86.75 90 ALA A N 1
ATOM 695 C CA . ALA A 1 90 ? 9.481 -1.412 -5.938 1.00 86.75 90 ALA A CA 1
ATOM 696 C C . ALA A 1 90 ? 8.746 -1.214 -4.618 1.00 86.75 90 ALA A C 1
ATOM 698 O O . ALA A 1 90 ? 7.953 -2.066 -4.213 1.00 86.75 90 ALA A O 1
ATOM 699 N N . MET A 1 91 ? 9.000 -0.103 -3.946 1.00 90.75 91 MET A N 1
ATOM 700 C CA . MET A 1 91 ? 8.226 0.312 -2.783 1.00 90.75 91 MET A CA 1
ATOM 701 C C . MET A 1 91 ? 7.809 1.761 -2.952 1.00 90.75 91 MET A C 1
ATOM 703 O O . MET A 1 91 ? 8.552 2.556 -3.515 1.00 90.75 91 MET A O 1
ATOM 707 N N . TYR A 1 92 ? 6.622 2.097 -2.466 1.00 90.94 92 TYR A N 1
ATOM 708 C CA . TYR A 1 92 ? 6.126 3.468 -2.409 1.00 90.94 92 TYR A CA 1
ATOM 709 C C . TYR A 1 92 ? 5.278 3.652 -1.157 1.00 90.94 92 TYR A C 1
ATOM 711 O O . TYR A 1 92 ? 4.810 2.682 -0.560 1.00 90.94 92 TYR A O 1
ATOM 719 N N . MET A 1 93 ? 5.050 4.902 -0.767 1.00 89.31 93 MET A N 1
ATOM 720 C CA . MET A 1 93 ? 4.105 5.221 0.298 1.00 89.31 93 MET A CA 1
ATOM 721 C C . MET A 1 93 ? 2.725 5.489 -0.303 1.00 89.31 93 MET A C 1
ATOM 723 O O . MET A 1 93 ? 2.541 6.496 -0.988 1.00 89.31 93 MET A O 1
ATOM 727 N N . CYS A 1 94 ? 1.751 4.610 -0.049 1.00 86.88 94 CYS A N 1
ATOM 728 C CA . CYS A 1 94 ? 0.353 4.849 -0.433 1.00 86.88 94 CYS A CA 1
ATOM 729 C C . CYS A 1 94 ? -0.313 5.861 0.515 1.00 86.88 94 CYS A C 1
ATOM 731 O O . CYS A 1 94 ? -1.129 6.674 0.087 1.00 86.88 94 CYS A O 1
ATOM 733 N N . THR A 1 95 ? 0.110 5.893 1.782 1.00 89.06 95 THR A N 1
ATOM 734 C CA . THR A 1 95 ? -0.257 6.913 2.775 1.00 89.06 95 THR A CA 1
ATOM 735 C C . THR A 1 95 ? 0.994 7.359 3.549 1.00 89.06 95 THR A C 1
ATOM 737 O O . THR A 1 95 ? 2.039 6.722 3.431 1.00 89.06 95 THR A O 1
ATOM 740 N N . PRO A 1 96 ? 0.958 8.439 4.358 1.00 89.56 96 PRO A N 1
ATOM 741 C CA . PRO A 1 96 ? 2.102 8.830 5.193 1.00 89.56 96 PRO A CA 1
ATOM 742 C C . PRO A 1 96 ? 2.589 7.754 6.178 1.00 89.56 96 PRO A C 1
ATOM 744 O O . PRO A 1 96 ? 3.688 7.882 6.706 1.00 89.56 96 PRO A O 1
ATOM 747 N N . THR A 1 97 ? 1.773 6.734 6.455 1.00 93.81 97 THR A N 1
ATOM 748 C CA . THR A 1 97 ? 2.045 5.692 7.456 1.00 93.81 97 THR A CA 1
ATOM 749 C C . THR A 1 97 ? 2.011 4.280 6.878 1.00 93.81 97 THR A C 1
ATOM 751 O O . THR A 1 97 ? 2.087 3.317 7.633 1.00 93.81 97 THR A O 1
ATOM 754 N N . GLU A 1 98 ? 1.880 4.135 5.560 1.00 92.88 98 GLU A N 1
ATOM 755 C CA . GLU A 1 98 ? 1.729 2.837 4.908 1.00 92.88 98 GLU A CA 1
ATOM 756 C C . GLU A 1 98 ? 2.633 2.749 3.679 1.00 92.88 98 GLU A C 1
ATOM 758 O O . GLU A 1 98 ? 2.562 3.574 2.763 1.00 92.88 98 GLU A O 1
ATOM 763 N N . ILE A 1 99 ? 3.497 1.733 3.685 1.00 92.56 99 ILE A N 1
ATOM 764 C CA . ILE A 1 99 ? 4.384 1.389 2.576 1.00 92.56 99 ILE A CA 1
ATOM 765 C C . ILE A 1 99 ? 3.778 0.201 1.845 1.00 92.56 99 ILE A C 1
ATOM 767 O O . ILE A 1 99 ? 3.466 -0.821 2.456 1.00 92.56 99 ILE A O 1
ATOM 771 N N . GLN A 1 100 ? 3.688 0.311 0.527 1.00 91.38 100 GLN A N 1
ATOM 772 C CA . GLN A 1 100 ? 3.234 -0.762 -0.335 1.00 91.38 100 GLN A CA 1
ATOM 773 C C . GLN A 1 100 ? 4.379 -1.237 -1.226 1.00 91.38 100 GLN A C 1
ATOM 775 O O . GLN A 1 100 ? 5.136 -0.442 -1.785 1.00 91.38 100 GLN A O 1
ATOM 780 N N . LYS A 1 101 ? 4.514 -2.560 -1.338 1.00 89.50 101 LYS A N 1
ATOM 781 C CA . LYS A 1 101 ? 5.541 -3.221 -2.144 1.00 89.50 101 LYS A CA 1
ATOM 782 C C . LYS A 1 101 ? 4.925 -3.748 -3.437 1.00 89.50 101 LYS A C 1
ATOM 784 O O . LYS A 1 101 ? 3.947 -4.488 -3.401 1.00 89.50 101 LYS A O 1
ATOM 789 N N . ILE A 1 102 ? 5.553 -3.426 -4.560 1.00 88.81 102 ILE A N 1
ATOM 790 C CA . ILE A 1 102 ? 5.288 -4.011 -5.874 1.00 88.81 102 ILE A CA 1
ATOM 791 C C . ILE A 1 102 ? 6.362 -5.063 -6.142 1.00 88.81 102 ILE A C 1
ATOM 793 O O . ILE A 1 102 ? 7.551 -4.827 -5.926 1.00 88.81 102 ILE A O 1
ATOM 797 N N . THR A 1 103 ? 5.955 -6.225 -6.641 1.00 85.25 103 THR A N 1
ATOM 798 C CA . THR A 1 103 ? 6.869 -7.273 -7.099 1.00 85.25 103 THR A CA 1
ATOM 799 C C . THR A 1 103 ? 6.621 -7.547 -8.567 1.00 85.25 103 THR A C 1
ATOM 801 O O . THR A 1 103 ? 5.509 -7.889 -8.951 1.00 85.25 103 THR A O 1
ATOM 804 N N . VAL A 1 104 ? 7.672 -7.431 -9.372 1.00 79.19 104 VAL A N 1
ATOM 805 C CA . VAL A 1 104 ? 7.648 -7.744 -10.805 1.00 79.19 104 VAL A CA 1
ATOM 806 C C . VAL A 1 104 ? 8.444 -9.019 -11.118 1.00 79.19 104 VAL A C 1
ATOM 808 O O . VAL A 1 104 ? 8.241 -9.646 -12.154 1.00 79.19 104 VAL A O 1
ATOM 811 N N . SER A 1 105 ? 9.318 -9.452 -10.203 1.00 76.12 105 SER A N 1
ATOM 812 C CA . SER A 1 105 ? 10.053 -10.716 -10.312 1.00 76.12 105 SER A CA 1
ATOM 813 C C . SER A 1 105 ? 9.184 -11.928 -9.955 1.00 76.12 105 SER A C 1
ATOM 815 O O . SER A 1 105 ? 8.717 -12.060 -8.822 1.00 76.12 105 SER A O 1
ATOM 817 N N . ALA A 1 106 ? 9.025 -12.858 -10.902 1.00 73.56 106 ALA A N 1
ATOM 818 C CA . ALA A 1 106 ? 8.273 -14.099 -10.698 1.00 73.56 106 ALA A CA 1
ATOM 819 C C . ALA A 1 106 ? 8.890 -15.002 -9.613 1.00 73.56 106 ALA A C 1
ATOM 821 O O . ALA A 1 106 ? 8.159 -15.599 -8.822 1.00 73.56 106 ALA A O 1
ATOM 822 N N . ASP A 1 107 ? 10.222 -15.064 -9.537 1.00 70.25 107 ASP A N 1
ATOM 823 C CA . ASP A 1 107 ? 10.933 -15.870 -8.536 1.00 70.25 107 ASP A CA 1
ATOM 824 C C . ASP A 1 107 ? 10.663 -15.358 -7.116 1.00 70.25 107 ASP A C 1
ATOM 826 O O . ASP A 1 107 ? 10.488 -16.137 -6.180 1.00 70.25 107 ASP A O 1
ATOM 830 N N . MET A 1 108 ? 10.531 -14.041 -6.960 1.00 68.31 108 MET A N 1
ATOM 831 C CA . MET A 1 108 ? 10.219 -13.429 -5.671 1.00 68.31 108 MET A CA 1
ATOM 832 C C . MET A 1 108 ? 8.740 -13.539 -5.300 1.00 68.31 108 MET A C 1
ATOM 834 O O . MET A 1 108 ? 8.427 -13.717 -4.124 1.00 68.31 108 MET A O 1
ATOM 838 N N . CYS A 1 109 ? 7.827 -13.491 -6.278 1.00 71.44 109 CYS A N 1
ATOM 839 C CA . CYS A 1 109 ? 6.414 -13.797 -6.032 1.00 71.44 109 CYS A CA 1
ATOM 840 C C . CYS A 1 109 ? 6.237 -15.205 -5.447 1.00 71.44 109 CYS A C 1
ATOM 842 O O . CYS A 1 109 ? 5.408 -15.393 -4.560 1.00 71.44 109 CYS A O 1
ATOM 844 N N . ARG A 1 110 ? 7.032 -16.183 -5.906 1.00 71.06 110 ARG A N 1
ATOM 845 C CA . ARG A 1 110 ? 7.010 -17.553 -5.370 1.00 71.06 110 ARG A CA 1
ATOM 846 C C . ARG A 1 110 ? 7.505 -17.612 -3.925 1.00 71.06 110 ARG A C 1
ATOM 848 O O . ARG A 1 110 ? 6.836 -18.212 -3.097 1.00 71.06 110 ARG A O 1
ATOM 855 N N . ALA A 1 111 ? 8.604 -16.926 -3.610 1.00 68.44 111 ALA A N 1
ATOM 856 C CA . ALA A 1 111 ? 9.167 -16.902 -2.258 1.00 68.44 111 ALA A CA 1
ATOM 857 C C . ALA A 1 111 ? 8.237 -16.263 -1.203 1.00 68.44 111 ALA A C 1
ATOM 859 O O . ALA A 1 111 ? 8.328 -16.586 -0.023 1.00 68.44 111 ALA A O 1
ATOM 860 N N . GLN A 1 112 ? 7.337 -15.352 -1.597 1.00 63.31 112 GLN A N 1
ATOM 861 C CA . GLN A 1 112 ? 6.422 -14.700 -0.653 1.00 63.31 112 GLN A CA 1
ATOM 862 C C . GLN A 1 112 ? 5.374 -15.664 -0.074 1.00 63.31 112 GLN A C 1
ATOM 864 O O . GLN A 1 112 ? 4.983 -15.506 1.084 1.00 63.31 112 GLN A O 1
ATOM 869 N N . ALA A 1 113 ? 4.925 -16.657 -0.848 1.00 62.84 113 ALA A N 1
ATOM 870 C CA . ALA A 1 113 ? 3.924 -17.622 -0.391 1.00 62.84 113 ALA A CA 1
ATOM 871 C C . ALA A 1 113 ? 4.383 -18.387 0.865 1.00 62.84 113 ALA A C 1
ATOM 873 O O . ALA A 1 113 ? 3.570 -18.660 1.745 1.00 62.84 113 ALA A O 1
ATOM 874 N N . ASP A 1 114 ? 5.689 -18.618 0.995 1.00 63.03 114 ASP A N 1
ATOM 875 C CA . ASP A 1 114 ? 6.288 -19.382 2.092 1.00 63.03 114 ASP A CA 1
ATOM 876 C C . ASP A 1 114 ? 6.406 -18.583 3.406 1.00 63.03 114 ASP A C 1
ATOM 878 O O . ASP A 1 114 ? 6.815 -19.124 4.429 1.00 63.03 114 ASP A O 1
ATOM 882 N N . THR A 1 115 ? 6.054 -17.290 3.403 1.00 63.25 115 THR A N 1
ATOM 883 C CA . THR A 1 115 ? 6.242 -16.383 4.556 1.00 63.25 115 THR A CA 1
ATOM 884 C C . THR A 1 115 ? 4.954 -16.044 5.309 1.00 63.25 115 THR A C 1
ATOM 886 O O . THR A 1 115 ? 4.949 -15.142 6.150 1.00 63.25 115 THR A O 1
ATOM 889 N N . GLN A 1 116 ? 3.846 -16.742 5.039 1.00 69.06 116 GLN A N 1
ATOM 890 C CA . GLN A 1 116 ? 2.609 -16.524 5.789 1.00 69.06 116 GLN A CA 1
ATOM 891 C C . GLN A 1 116 ? 2.778 -16.957 7.252 1.00 69.06 116 GLN A C 1
ATOM 893 O O . GLN A 1 116 ? 3.130 -18.094 7.548 1.00 69.06 116 GLN A O 1
ATOM 898 N N . CYS A 1 117 ? 2.542 -16.020 8.169 1.00 69.38 117 CYS A N 1
ATOM 899 C CA . CYS A 1 117 ? 2.596 -16.271 9.604 1.00 69.38 117 CYS A CA 1
ATOM 900 C C . CYS A 1 117 ? 1.309 -16.965 10.067 1.00 69.38 117 CYS A C 1
ATOM 902 O O . CYS A 1 117 ? 0.213 -16.561 9.673 1.00 69.38 117 CYS A O 1
ATOM 904 N N . GLU A 1 118 ? 1.432 -17.965 10.937 1.00 76.31 118 GLU A N 1
ATOM 905 C CA . GLU A 1 118 ? 0.290 -18.544 11.638 1.00 76.31 118 GLU A CA 1
ATOM 906 C C . GLU A 1 118 ? -0.079 -17.624 12.819 1.00 76.31 118 GLU A C 1
ATOM 908 O O . GLU A 1 118 ? 0.717 -17.466 13.747 1.00 76.31 118 GLU A O 1
ATOM 913 N N . PRO A 1 119 ? -1.261 -16.975 12.816 1.00 79.06 119 PRO A N 1
ATOM 914 C CA . PRO A 1 119 ? -1.640 -16.040 13.879 1.00 79.06 119 PRO A CA 1
ATOM 915 C C . PRO A 1 119 ? -1.931 -16.757 15.201 1.00 79.06 119 PRO A C 1
ATOM 917 O O . PRO A 1 119 ? -2.012 -16.126 16.256 1.00 79.06 119 PRO A O 1
ATOM 920 N N . PHE A 1 120 ? -2.135 -18.072 15.137 1.00 82.81 120 PHE A N 1
ATOM 921 C CA . PHE A 1 120 ? -2.418 -18.897 16.285 1.00 82.81 120 PHE A CA 1
ATOM 922 C C . PHE A 1 120 ? -1.140 -19.567 16.766 1.00 82.81 120 PHE A C 1
ATOM 924 O O . PHE A 1 120 ? -0.540 -20.386 16.081 1.00 82.81 120 PHE A O 1
ATOM 931 N N . LEU A 1 121 ? -0.762 -19.239 17.994 1.00 84.94 121 LEU A N 1
ATOM 932 C CA . LEU A 1 121 ? 0.196 -20.026 18.745 1.00 84.94 121 LEU A CA 1
ATOM 933 C C . LEU A 1 121 ? -0.612 -20.911 19.693 1.00 84.94 121 LEU A C 1
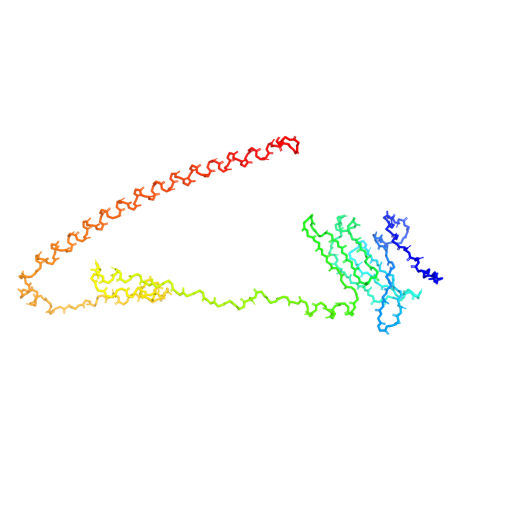ATOM 935 O O . LEU A 1 121 ? -1.250 -20.359 20.598 1.00 84.94 121 LEU A O 1
ATOM 939 N N . PRO A 1 122 ? -0.625 -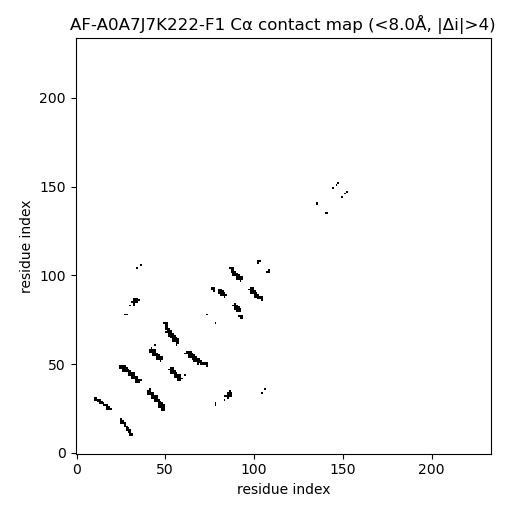22.247 19.512 1.00 84.31 122 PRO A N 1
ATOM 940 C CA . PRO A 1 122 ? -1.279 -23.135 20.456 1.00 84.31 122 PRO A CA 1
ATOM 941 C C . PRO A 1 122 ? -0.653 -22.920 21.828 1.00 84.31 122 PRO A C 1
ATOM 943 O O . PRO A 1 122 ? 0.505 -23.254 22.075 1.00 84.31 122 PRO A O 1
ATOM 946 N N . LYS A 1 123 ? -1.430 -22.311 22.717 1.00 86.19 123 LYS A N 1
ATOM 947 C CA . LYS A 1 123 ? -1.064 -22.106 24.107 1.00 86.19 123 LYS A CA 1
ATOM 948 C C . LYS A 1 123 ? -1.942 -23.007 24.949 1.00 86.19 123 LYS A C 1
ATOM 950 O O . LYS A 1 123 ? -3.150 -23.076 24.732 1.00 86.19 123 LYS A O 1
ATOM 955 N N . GLU A 1 124 ? -1.332 -23.688 25.908 1.00 86.94 124 GLU A N 1
ATOM 956 C CA . GLU A 1 124 ? -2.083 -24.439 26.901 1.00 86.94 124 GLU A CA 1
ATOM 957 C C . GLU A 1 124 ? -3.007 -23.478 27.656 1.00 86.94 124 GLU A C 1
ATOM 959 O O . GLU A 1 124 ? -2.581 -22.411 28.121 1.00 86.94 124 GLU A O 1
ATOM 964 N N . ASN A 1 125 ? -4.294 -23.822 27.709 1.00 86.19 125 ASN A N 1
ATOM 965 C CA . ASN A 1 125 ? -5.258 -23.017 28.440 1.00 86.19 125 ASN A CA 1
ATOM 966 C C . ASN A 1 125 ? -4.840 -22.980 29.914 1.00 86.19 125 ASN A C 1
ATOM 968 O O . ASN A 1 125 ? -4.504 -24.027 30.469 1.00 86.19 125 ASN A O 1
ATOM 972 N N . PRO A 1 126 ? -4.863 -21.803 30.563 1.00 84.56 126 PRO A N 1
ATOM 973 C CA . PRO A 1 126 ? -4.566 -21.729 31.984 1.00 84.56 126 PRO A CA 1
ATOM 974 C C . PRO A 1 126 ? -5.525 -22.638 32.756 1.00 84.56 126 PRO A C 1
ATOM 976 O O . PRO A 1 126 ? -6.706 -22.741 32.405 1.00 84.56 126 PRO A O 1
ATOM 979 N N . GLU A 1 127 ? -5.021 -23.276 33.814 1.00 82.19 127 GLU A N 1
ATOM 980 C CA . GLU A 1 127 ? -5.864 -24.065 34.706 1.00 82.19 127 GLU A CA 1
ATOM 981 C C . GLU A 1 127 ? -7.039 -23.213 35.191 1.00 82.19 127 GLU A C 1
ATOM 983 O O . GLU A 1 127 ? -6.877 -22.060 35.607 1.00 82.19 127 GLU A O 1
ATOM 988 N N . MET A 1 128 ? -8.241 -23.788 35.127 1.00 77.94 128 MET A N 1
ATOM 989 C CA . MET A 1 128 ? -9.436 -23.114 35.610 1.00 77.94 128 MET A CA 1
ATOM 990 C C . MET A 1 128 ? -9.228 -22.718 37.080 1.00 77.94 128 MET A C 1
ATOM 992 O O . MET A 1 128 ? -8.795 -23.560 37.874 1.00 77.94 128 MET A O 1
ATOM 996 N N . PRO A 1 129 ? -9.555 -21.473 37.477 1.00 73.69 129 PRO A N 1
ATOM 997 C CA . PRO A 1 129 ? -9.488 -21.073 38.872 1.00 73.69 129 PRO A CA 1
ATOM 998 C C . PRO A 1 129 ? -10.285 -22.060 39.722 1.00 73.69 129 PRO A C 1
ATOM 1000 O O . PRO A 1 129 ? -11.495 -22.218 39.535 1.00 73.69 129 PRO A O 1
ATOM 1003 N N . LYS A 1 130 ? -9.602 -22.747 40.642 1.00 75.19 130 LYS A N 1
ATOM 1004 C CA . LYS A 1 130 ? -10.252 -23.686 41.557 1.00 75.19 130 LYS A CA 1
ATOM 1005 C C . LYS A 1 130 ? -11.316 -22.912 42.325 1.00 75.19 130 LYS A C 1
ATOM 1007 O O . LYS A 1 130 ? -11.013 -21.899 42.956 1.00 75.19 130 LYS A O 1
ATOM 1012 N N . GLN A 1 131 ? -12.572 -23.349 42.245 1.00 67.88 131 GLN A N 1
ATOM 1013 C CA . GLN A 1 131 ? -13.616 -22.731 43.048 1.00 67.88 131 GLN A CA 1
ATOM 1014 C C . GLN A 1 131 ? -13.244 -22.894 44.522 1.00 67.88 131 GLN A C 1
ATOM 1016 O O . GLN A 1 131 ? -13.020 -24.004 45.000 1.00 67.88 131 GLN A O 1
ATOM 1021 N N . ASN A 1 132 ? -13.138 -21.770 45.229 1.00 69.12 132 ASN A N 1
ATOM 1022 C CA . ASN A 1 132 ? -12.807 -21.768 46.644 1.00 69.12 132 ASN A CA 1
ATOM 1023 C C . ASN A 1 132 ? -13.800 -22.652 47.407 1.00 69.12 132 ASN A C 1
ATOM 1025 O O . ASN A 1 132 ? -15.003 -22.387 47.414 1.00 69.12 132 ASN A O 1
ATOM 1029 N N . PHE A 1 133 ? -13.259 -23.662 48.087 1.00 63.56 133 PHE A N 1
ATOM 1030 C CA . PHE A 1 133 ? -13.967 -24.654 48.902 1.00 63.56 133 PHE A CA 1
ATOM 1031 C C . PHE A 1 133 ? -14.966 -24.031 49.901 1.00 63.56 133 PHE A C 1
ATOM 1033 O O . PHE A 1 133 ? -15.991 -24.620 50.230 1.00 63.56 133 PHE A O 1
ATOM 1040 N N . LEU A 1 134 ? -14.724 -22.787 50.327 1.00 59.38 134 LEU A N 1
ATOM 1041 C CA . LEU A 1 134 ? -15.591 -22.042 51.244 1.00 59.38 134 LEU A CA 1
ATOM 1042 C C . LEU A 1 134 ? -16.942 -21.607 50.646 1.00 59.38 134 LEU A C 1
ATOM 1044 O O . LEU A 1 134 ? -17.843 -21.271 51.413 1.00 59.38 134 LEU A O 1
ATOM 1048 N N . LYS A 1 135 ? -17.142 -21.669 49.318 1.00 54.59 135 LYS A N 1
ATOM 1049 C CA . LYS A 1 135 ? -18.483 -21.482 48.726 1.00 54.59 135 LYS A CA 1
ATOM 1050 C C . LYS A 1 135 ? -19.455 -22.614 49.081 1.00 54.59 135 LYS A C 1
ATOM 1052 O O . LYS A 1 135 ? -20.656 -22.380 49.060 1.00 54.59 135 LYS A O 1
ATOM 1057 N N . SER A 1 136 ? -18.955 -23.790 49.472 1.00 53.41 136 SER A N 1
ATOM 1058 C CA . SER A 1 136 ? -19.789 -24.909 49.933 1.00 53.41 136 SER A CA 1
ATOM 1059 C C . SER A 1 136 ? -20.201 -24.805 51.409 1.00 53.41 136 SER A C 1
ATOM 1061 O O . SER A 1 136 ? -21.067 -25.563 51.834 1.00 53.41 136 SER A O 1
ATOM 1063 N N . LEU A 1 137 ? -19.589 -23.912 52.203 1.00 61.97 137 LEU A N 1
ATOM 1064 C CA . LEU A 1 137 ? -19.802 -23.856 53.659 1.00 61.97 137 LEU A CA 1
ATOM 1065 C C . LEU A 1 137 ? -20.835 -22.798 54.096 1.00 61.97 137 LEU A C 1
ATOM 1067 O O . LEU A 1 137 ? -21.441 -22.945 55.150 1.00 61.97 137 LEU A O 1
ATOM 1071 N N . PHE A 1 138 ? -21.066 -21.751 53.296 1.00 61.62 138 PHE A N 1
ATOM 1072 C CA . PHE A 1 138 ? -22.008 -20.664 53.629 1.00 61.62 138 PHE A CA 1
ATOM 1073 C C . PHE A 1 138 ? -23.121 -20.445 52.585 1.00 61.62 138 PHE A C 1
ATOM 1075 O O . PHE A 1 138 ? -23.920 -19.524 52.733 1.00 61.62 138 PHE A O 1
ATOM 1082 N N . GLY A 1 139 ? -23.197 -21.273 51.537 1.00 53.41 139 GLY A N 1
ATOM 1083 C CA . GLY A 1 139 ? -24.218 -21.188 50.489 1.00 53.41 139 GLY A CA 1
ATOM 1084 C C . GLY A 1 139 ? -25.025 -22.479 50.396 1.00 53.41 139 GLY A C 1
ATOM 1085 O O . GLY A 1 139 ? -24.473 -23.539 50.119 1.00 53.41 139 GLY A O 1
ATOM 1086 N N . SER A 1 140 ? -26.333 -22.405 50.637 1.00 47.75 140 SER A N 1
ATOM 1087 C CA . SER A 1 140 ? -27.245 -23.533 50.464 1.00 47.75 140 SER A CA 1
ATOM 1088 C C . SER A 1 140 ? -27.321 -23.956 48.991 1.00 47.75 140 SER A C 1
ATOM 1090 O O . SER A 1 140 ? -27.829 -23.202 48.163 1.00 47.75 140 SER A O 1
ATOM 1092 N N . GLY A 1 141 ? -26.884 -25.178 48.684 1.00 54.47 141 GLY A N 1
ATOM 1093 C CA . GLY A 1 141 ? -27.154 -25.859 47.414 1.00 54.47 141 GLY A CA 1
ATOM 1094 C C . GLY A 1 141 ? -26.072 -25.694 46.332 1.00 54.47 141 GLY A C 1
ATOM 1095 O O . GLY A 1 141 ? -25.380 -24.674 46.286 1.00 54.47 141 GLY A O 1
ATOM 1096 N N . PRO A 1 142 ? -25.895 -26.704 45.458 1.00 44.97 142 PRO A N 1
ATOM 1097 C CA . PRO A 1 142 ? -24.830 -26.724 44.466 1.00 44.97 142 PRO A CA 1
ATOM 1098 C C . PRO A 1 142 ? -25.135 -25.713 43.359 1.00 44.97 142 PRO A C 1
ATOM 1100 O O . PRO A 1 142 ? -25.839 -26.022 42.408 1.00 44.97 142 PRO A O 1
ATOM 1103 N N . SER A 1 143 ? -24.570 -24.509 43.444 1.00 52.38 143 SER A N 1
ATOM 1104 C CA . SER A 1 143 ? -24.418 -23.672 42.252 1.00 52.38 143 SER A CA 1
ATOM 1105 C C . SER A 1 143 ? -23.138 -24.081 41.525 1.00 52.38 143 SER A C 1
ATOM 1107 O O . SER A 1 143 ? -22.125 -23.381 41.523 1.00 52.38 143 SER A O 1
ATOM 1109 N N . VAL A 1 144 ? -23.200 -25.227 40.839 1.00 53.97 144 VAL A N 1
ATOM 1110 C CA . VAL A 1 144 ? -22.603 -25.237 39.502 1.00 53.97 144 VAL A CA 1
ATOM 1111 C C . VAL A 1 144 ? -23.389 -24.149 38.788 1.00 53.97 144 VAL A C 1
ATOM 1113 O O . VAL A 1 144 ? -24.571 -24.325 38.527 1.00 53.97 144 VAL A O 1
ATOM 1116 N N . LEU A 1 145 ? -22.802 -22.959 38.652 1.00 53.97 145 LEU A N 1
ATOM 1117 C CA . LEU A 1 145 ? -23.380 -21.915 37.819 1.00 53.97 145 LEU A CA 1
ATOM 1118 C C . LEU A 1 145 ? -23.378 -22.484 36.407 1.00 53.97 145 LEU A C 1
ATOM 1120 O O . LEU A 1 145 ? -22.375 -22.389 35.699 1.00 53.97 145 LEU A O 1
ATOM 1124 N N . ASP A 1 146 ? -24.468 -23.159 36.068 1.00 52.69 146 ASP A N 1
ATOM 1125 C CA . ASP A 1 146 ? -24.689 -23.712 34.759 1.00 52.69 146 ASP A CA 1
ATOM 1126 C C . ASP A 1 146 ? -24.814 -22.525 33.809 1.00 52.69 146 ASP A C 1
ATOM 1128 O O . ASP A 1 146 ? -25.728 -21.697 33.875 1.00 52.69 146 ASP A O 1
ATOM 1132 N N . ARG A 1 147 ? -23.793 -22.375 32.972 1.00 54.34 147 ARG A N 1
ATOM 1133 C CA . ARG A 1 147 ? -23.708 -21.291 32.003 1.00 54.34 147 ARG A CA 1
ATOM 1134 C C . ARG A 1 147 ? -24.867 -21.386 31.005 1.00 54.34 147 ARG A C 1
ATOM 1136 O O . ARG A 1 147 ? -25.260 -20.353 30.465 1.00 54.34 147 ARG A O 1
ATOM 1143 N N . GLU A 1 148 ? -25.427 -22.581 30.807 1.00 57.56 148 GLU A N 1
ATOM 1144 C CA . GLU A 1 148 ? -26.624 -22.816 30.002 1.00 57.56 148 GLU A CA 1
ATOM 1145 C C . GLU A 1 148 ? -27.918 -22.372 30.699 1.00 57.56 148 GLU A C 1
ATOM 1147 O O . GLU A 1 148 ? -28.840 -21.945 30.007 1.00 57.56 148 GLU A O 1
ATOM 1152 N N . GLU A 1 149 ? -27.986 -22.341 32.033 1.00 57.34 149 GLU A N 1
ATOM 1153 C CA . GLU A 1 149 ? -29.089 -21.678 32.748 1.00 57.34 149 GLU A CA 1
ATOM 1154 C C . GLU A 1 149 ? -28.933 -20.151 32.755 1.00 57.34 149 GLU A C 1
ATOM 1156 O O . GLU A 1 149 ? -29.914 -19.426 32.584 1.00 57.34 149 GLU A O 1
ATOM 1161 N N . LEU A 1 150 ? -27.706 -19.639 32.926 1.00 53.06 150 LEU A N 1
ATOM 1162 C CA . LEU A 1 150 ? -27.464 -18.196 33.073 1.00 53.06 150 LEU A CA 1
ATOM 1163 C C . LEU A 1 150 ? -27.482 -17.429 31.735 1.00 53.06 150 LEU A C 1
ATOM 1165 O O . LEU A 1 150 ? -27.857 -16.258 31.701 1.00 53.06 150 LEU A O 1
ATOM 1169 N N . PHE A 1 151 ? -27.071 -18.074 30.639 1.00 61.00 151 PHE A N 1
ATOM 1170 C CA . PHE A 1 151 ? -27.003 -17.493 29.289 1.00 61.00 151 PHE A CA 1
ATOM 1171 C C . PHE A 1 151 ? -27.704 -18.360 28.239 1.00 61.00 151 PHE A C 1
ATOM 1173 O O . PHE A 1 151 ? -27.324 -18.314 27.066 1.00 61.00 151 PHE A O 1
ATOM 1180 N N . GLY A 1 152 ? -28.688 -19.164 28.659 1.00 49.00 152 GLY A N 1
ATOM 1181 C CA . GLY A 1 152 ? -29.422 -20.091 27.800 1.00 49.00 152 GLY A CA 1
ATOM 1182 C C . GLY A 1 152 ? -29.730 -19.516 26.422 1.00 49.00 152 GLY A C 1
ATOM 1183 O O . GLY A 1 152 ? -30.034 -18.330 26.288 1.00 49.00 152 GLY A O 1
ATOM 1184 N N . ALA A 1 153 ? -29.595 -20.373 25.403 1.00 50.81 153 ALA A N 1
ATOM 1185 C CA . ALA A 1 153 ? -29.706 -20.036 23.990 1.00 50.81 153 ALA A CA 1
ATOM 1186 C C . ALA A 1 153 ? -30.770 -18.959 23.743 1.00 50.81 153 ALA A C 1
ATOM 1188 O O . ALA A 1 153 ? -31.973 -19.211 23.846 1.00 50.81 153 ALA A O 1
ATOM 1189 N N . SER A 1 154 ? -30.295 -17.763 23.399 1.00 55.53 154 SER A N 1
ATOM 1190 C CA . SER A 1 154 ? -31.092 -16.716 22.775 1.00 55.53 154 SER A CA 1
ATOM 1191 C C . SER A 1 154 ? -31.926 -17.355 21.659 1.00 55.53 154 SER A C 1
ATOM 1193 O O . SER A 1 154 ? -31.381 -17.724 20.621 1.00 55.53 154 SER A O 1
ATOM 1195 N N . GLY A 1 155 ? -33.225 -17.584 21.893 1.00 52.72 155 GLY A N 1
ATOM 1196 C CA . GLY A 1 155 ? -34.134 -18.017 20.829 1.00 52.72 155 GLY A CA 1
ATOM 1197 C C . GLY A 1 155 ? -35.185 -19.089 21.115 1.00 52.72 155 GLY A C 1
ATOM 1198 O O . GLY A 1 155 ? -35.921 -19.407 20.185 1.00 52.72 155 GLY A O 1
ATOM 1199 N N . LYS A 1 156 ? -35.348 -19.641 22.325 1.00 53.50 156 LYS A N 1
ATOM 1200 C CA . LYS A 1 156 ? -36.542 -20.469 22.608 1.00 53.50 156 LYS A CA 1
ATOM 1201 C C . LYS A 1 156 ? -37.473 -19.770 23.587 1.00 53.50 156 LYS A C 1
ATOM 1203 O O . LYS A 1 156 ? -37.140 -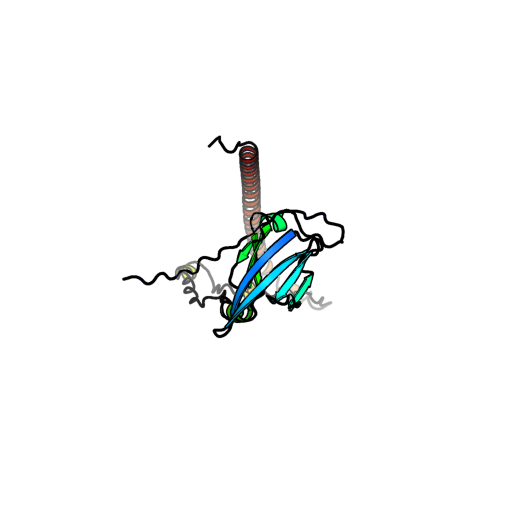19.573 24.750 1.00 53.50 156 LYS A O 1
ATOM 1208 N N . ALA A 1 157 ? -38.634 -19.365 23.068 1.00 43.75 157 ALA A N 1
ATOM 1209 C CA . ALA A 1 157 ? -39.712 -18.761 23.835 1.00 43.75 157 ALA A CA 1
ATOM 1210 C C . ALA A 1 157 ? -40.056 -19.638 25.044 1.00 43.75 157 ALA A C 1
ATOM 1212 O O . ALA A 1 157 ? -40.180 -20.859 24.920 1.00 43.75 157 ALA A O 1
ATOM 1213 N N . SER A 1 158 ? -40.218 -19.009 26.207 1.00 53.50 158 SER A N 1
ATOM 1214 C CA . SER A 1 158 ? -40.726 -19.680 27.393 1.00 53.50 158 SER A CA 1
ATOM 1215 C C . SER A 1 158 ? -42.079 -20.304 27.050 1.00 53.50 158 SER A C 1
ATOM 1217 O O . SER A 1 158 ? -43.034 -19.614 26.692 1.00 53.50 158 SER A O 1
ATOM 1219 N N . HIS A 1 159 ? -42.201 -21.624 27.181 1.00 53.62 159 HIS A N 1
ATOM 1220 C CA . HIS A 1 159 ? -43.509 -22.276 27.240 1.00 53.62 159 HIS A CA 1
ATOM 1221 C C . HIS A 1 159 ? -44.153 -21.987 28.606 1.00 53.62 159 HIS A C 1
ATOM 1223 O O . HIS A 1 159 ? -44.445 -22.878 29.391 1.00 53.62 159 HIS A O 1
ATOM 1229 N N . GLY A 1 160 ? -44.350 -20.702 28.896 1.00 55.91 160 GLY A N 1
ATOM 1230 C CA . GLY A 1 160 ? -45.132 -20.177 30.003 1.00 55.91 160 GLY A CA 1
ATOM 1231 C C . GLY A 1 160 ? -46.478 -19.671 29.499 1.00 55.91 160 GLY A C 1
ATOM 1232 O O . GLY A 1 160 ? -46.868 -18.554 29.811 1.00 55.91 160 GLY A O 1
ATOM 1233 N N . VAL A 1 161 ? -47.178 -20.462 28.681 1.00 40.03 161 VAL A N 1
ATOM 1234 C CA . VAL A 1 161 ? -48.599 -20.217 28.408 1.00 40.03 161 VAL A CA 1
ATOM 1235 C C . VAL A 1 161 ? -49.382 -21.082 29.380 1.00 40.03 161 VAL A C 1
ATOM 1237 O O . VAL A 1 161 ? -49.538 -22.287 29.182 1.00 40.03 161 VAL A O 1
ATOM 1240 N N . ALA A 1 162 ? -49.838 -20.456 30.463 1.00 47.06 162 ALA A N 1
ATOM 1241 C CA . ALA A 1 162 ? -50.811 -21.037 31.370 1.00 47.06 162 ALA A CA 1
ATOM 1242 C C . ALA A 1 162 ? -52.058 -21.426 30.561 1.00 47.06 162 ALA A C 1
ATOM 1244 O O . ALA A 1 162 ? -52.782 -20.571 30.047 1.00 47.06 162 ALA A O 1
ATOM 1245 N N . LYS A 1 163 ? -52.291 -22.732 30.410 1.00 49.50 163 LYS A N 1
ATOM 1246 C CA . LYS A 1 163 ? -53.529 -23.258 29.836 1.00 49.50 163 LYS A CA 1
ATOM 1247 C C . LYS A 1 163 ? -54.653 -22.940 30.822 1.00 49.50 163 LYS A C 1
ATOM 1249 O O . LYS A 1 163 ? -54.684 -23.483 31.922 1.00 49.50 163 LYS A O 1
ATOM 1254 N N . PHE A 1 164 ? -55.556 -22.046 30.435 1.00 46.34 164 PHE A N 1
ATOM 1255 C CA . PHE A 1 164 ? -56.826 -21.837 31.122 1.00 46.34 164 PHE A CA 1
ATOM 1256 C C . PHE A 1 164 ? -57.562 -23.183 31.195 1.00 46.34 164 PHE A C 1
ATOM 1258 O O . PHE A 1 164 ? -57.898 -23.751 30.157 1.00 46.34 164 PHE A O 1
ATOM 1265 N N . VAL A 1 165 ? -57.756 -23.718 32.404 1.00 45.06 165 VAL A N 1
ATOM 1266 C CA . VAL A 1 165 ? -58.611 -24.885 32.667 1.00 45.06 165 VAL A CA 1
ATOM 1267 C C . VAL A 1 165 ? -59.962 -24.341 33.134 1.00 45.06 165 VAL A C 1
ATOM 1269 O O . VAL A 1 165 ? -60.074 -23.933 34.293 1.00 45.06 165 VAL A O 1
ATOM 1272 N N . PRO A 1 166 ? -60.997 -24.292 32.278 1.00 39.09 166 PRO A N 1
ATOM 1273 C CA . PRO A 1 166 ? -62.318 -23.903 32.728 1.00 39.09 166 PRO A CA 1
ATOM 1274 C C . PRO A 1 166 ? -62.918 -25.051 33.548 1.00 39.09 166 PRO A C 1
ATOM 1276 O O . PRO A 1 166 ? -63.079 -26.163 33.052 1.00 39.09 166 PRO A O 1
ATOM 1279 N N . GLY A 1 167 ? -63.280 -24.763 34.799 1.00 46.69 167 GLY A N 1
ATOM 1280 C CA . GLY A 1 167 ? -64.385 -25.457 35.468 1.00 46.69 167 GLY A CA 1
ATOM 1281 C C . GLY A 1 167 ? -64.076 -26.543 36.503 1.00 46.69 167 GLY A C 1
ATOM 1282 O O . GLY A 1 167 ? -65.032 -27.093 37.033 1.00 46.69 167 GLY A O 1
ATOM 1283 N N . ALA A 1 168 ? -62.819 -26.839 36.857 1.00 49.25 168 ALA A N 1
ATOM 1284 C CA . ALA A 1 168 ? -62.525 -27.899 37.847 1.00 49.25 168 ALA A CA 1
ATOM 1285 C C . ALA A 1 168 ? -61.688 -27.463 39.069 1.00 49.25 168 ALA A C 1
ATOM 1287 O O . ALA A 1 168 ? -61.529 -28.235 40.011 1.00 49.25 168 ALA A O 1
ATOM 1288 N N . ALA A 1 169 ? -61.164 -26.233 39.098 1.00 49.34 169 ALA A N 1
ATOM 1289 C CA . ALA A 1 169 ? -60.192 -25.807 40.116 1.00 49.34 169 ALA A CA 1
ATOM 1290 C C . ALA A 1 169 ? -60.784 -25.027 41.308 1.00 49.34 169 ALA A C 1
ATOM 1292 O O . ALA A 1 169 ? -60.046 -24.685 42.228 1.00 49.34 169 ALA A O 1
ATOM 1293 N N . LEU A 1 170 ? -62.093 -24.741 41.333 1.00 48.03 170 LEU A N 1
ATOM 1294 C CA . LEU A 1 170 ? -62.682 -23.960 42.431 1.00 48.03 170 LEU A CA 1
ATOM 1295 C C . LEU A 1 170 ? -62.954 -24.808 43.688 1.00 48.03 170 LEU A C 1
ATOM 1297 O O . LEU A 1 170 ? -62.839 -24.301 44.798 1.00 48.03 170 LEU A O 1
ATOM 1301 N N . GLN A 1 171 ? -63.229 -26.110 43.541 1.00 49.22 171 GLN A N 1
ATOM 1302 C CA . GLN A 1 171 ? -63.452 -27.012 44.685 1.00 49.22 171 GLN A CA 1
ATOM 1303 C C . GLN A 1 171 ? -62.151 -27.527 45.320 1.00 49.22 171 GLN A C 1
ATOM 1305 O O . GLN A 1 171 ? -62.124 -27.785 46.520 1.00 49.22 171 GLN A O 1
ATOM 1310 N N . ALA A 1 172 ? -61.047 -27.589 44.568 1.00 48.12 172 ALA A N 1
ATOM 1311 C CA . ALA A 1 172 ? -59.729 -27.924 45.118 1.00 48.12 172 ALA A CA 1
ATOM 1312 C C . ALA A 1 172 ? -59.063 -26.735 45.845 1.00 48.12 172 ALA A C 1
ATOM 1314 O O . ALA A 1 172 ? -58.267 -26.936 46.761 1.00 48.12 172 ALA A O 1
ATOM 1315 N N . ALA A 1 173 ? -59.423 -25.494 45.493 1.00 49.66 173 ALA A N 1
ATOM 1316 C CA . ALA A 1 173 ? -58.896 -24.285 46.129 1.00 49.66 173 ALA A CA 1
ATOM 1317 C C . ALA A 1 173 ? -59.415 -24.068 47.566 1.00 49.66 173 ALA A C 1
ATOM 1319 O O . ALA A 1 173 ? -58.742 -23.426 48.369 1.00 49.66 173 ALA A O 1
ATOM 1320 N N . GLN A 1 174 ? -60.574 -24.633 47.924 1.00 48.62 174 GLN A N 1
ATOM 1321 C CA . GLN A 1 174 ? -61.122 -24.528 49.284 1.00 48.62 174 GLN A CA 1
ATOM 1322 C C . GLN A 1 174 ? -60.417 -25.442 50.299 1.00 48.62 174 GLN A C 1
ATOM 1324 O O . GLN A 1 174 ? -60.420 -25.135 51.489 1.00 48.62 174 GLN A O 1
ATOM 1329 N N . ALA A 1 175 ? -59.762 -26.517 49.848 1.00 49.91 175 ALA A N 1
ATOM 1330 C CA . ALA A 1 175 ? -59.050 -27.451 50.726 1.00 49.91 175 ALA A CA 1
ATOM 1331 C C . ALA A 1 175 ? -57.610 -27.007 51.072 1.00 49.91 175 ALA A C 1
ATOM 1333 O O . ALA A 1 175 ? -57.037 -27.501 52.038 1.00 49.91 175 ALA A O 1
ATOM 1334 N N . GLY A 1 176 ? -57.029 -26.060 50.320 1.00 51.84 176 GLY A N 1
ATOM 1335 C CA . GLY A 1 176 ? -55.660 -25.551 50.521 1.00 51.84 176 GLY A CA 1
ATOM 1336 C C . GLY A 1 176 ? -55.552 -24.235 51.306 1.00 51.84 176 GLY A C 1
ATOM 1337 O O . GLY A 1 176 ? -54.460 -23.681 51.439 1.00 51.84 176 GLY A O 1
ATOM 1338 N N . ALA A 1 177 ? -56.666 -23.709 51.826 1.00 45.03 177 ALA A N 1
ATOM 1339 C CA . ALA A 1 177 ? -56.750 -22.362 52.399 1.00 45.03 177 ALA A CA 1
ATOM 1340 C C . ALA A 1 177 ? -55.949 -22.142 53.705 1.00 45.03 177 ALA A C 1
ATOM 1342 O O . ALA A 1 177 ? -55.836 -21.008 54.164 1.00 45.03 177 ALA A O 1
ATOM 1343 N N . SER A 1 178 ? -55.356 -23.183 54.298 1.00 53.84 178 SER A N 1
ATOM 1344 C CA . SER A 1 178 ? -54.569 -23.089 55.539 1.00 53.84 178 SER A CA 1
ATOM 1345 C C . SER A 1 178 ? -53.066 -22.823 55.335 1.00 53.84 178 SER A C 1
ATOM 1347 O O . SER A 1 178 ? -52.388 -22.480 56.301 1.00 53.84 178 SER A O 1
ATOM 1349 N N . GLY A 1 179 ? -52.531 -22.925 54.108 1.00 55.56 179 GLY A N 1
ATOM 1350 C CA . GLY A 1 179 ? -51.092 -22.744 53.818 1.00 55.56 179 GLY A CA 1
ATOM 1351 C C . GLY A 1 179 ? -50.696 -21.414 53.157 1.00 55.56 179 GLY A C 1
ATOM 1352 O O . GLY A 1 179 ? -49.533 -21.014 53.208 1.00 55.56 179 GLY A O 1
ATOM 1353 N N . VAL A 1 180 ? -51.659 -20.691 52.573 1.00 53.09 180 VAL A N 1
ATOM 1354 C CA . VAL A 1 180 ? -51.404 -19.541 51.679 1.00 53.09 180 VAL A CA 1
ATOM 1355 C C . VAL A 1 180 ? -50.783 -18.341 52.406 1.00 53.09 180 VAL A C 1
ATOM 1357 O O . VAL A 1 180 ? -49.976 -17.617 51.828 1.00 53.09 180 VAL A O 1
ATOM 1360 N N . GLY A 1 181 ? -51.094 -18.136 53.689 1.00 60.00 181 GLY A N 1
ATOM 1361 C CA . GLY A 1 181 ? -50.590 -16.986 54.453 1.00 60.00 181 GLY A CA 1
ATOM 1362 C C . GLY A 1 181 ? -49.072 -17.002 54.673 1.00 60.00 181 GLY A C 1
ATOM 1363 O O . GLY A 1 181 ? -48.419 -15.967 54.546 1.00 60.00 181 GLY A O 1
ATOM 1364 N N . ALA A 1 182 ? -48.494 -18.173 54.954 1.00 60.19 182 ALA A N 1
ATOM 1365 C CA . ALA A 1 182 ? -47.058 -18.316 55.215 1.00 60.19 182 ALA A CA 1
ATOM 1366 C C . ALA A 1 182 ? -46.213 -18.263 53.933 1.00 60.19 182 ALA A C 1
ATOM 1368 O O . ALA A 1 182 ? -45.043 -17.875 53.965 1.00 60.19 182 ALA A O 1
ATOM 1369 N N . GLU A 1 183 ? -46.792 -18.666 52.804 1.00 63.22 183 GLU A N 1
ATOM 1370 C CA . GLU A 1 183 ? -46.141 -18.597 51.499 1.00 63.22 183 GLU A CA 1
ATOM 1371 C C . GLU A 1 183 ? -46.215 -17.174 50.934 1.00 63.22 183 GLU A C 1
ATOM 1373 O O . GLU A 1 183 ? -45.187 -16.619 50.555 1.00 63.22 183 GLU A O 1
ATOM 1378 N N . LEU A 1 184 ? -47.371 -16.509 51.055 1.00 68.12 184 LEU A N 1
ATOM 1379 C CA . LEU A 1 184 ? -47.543 -15.095 50.709 1.00 68.12 184 LEU A CA 1
ATOM 1380 C C . LEU A 1 184 ? -46.629 -14.170 51.530 1.00 68.12 184 LEU A C 1
ATOM 1382 O O . LEU A 1 184 ? -46.057 -13.226 50.983 1.00 68.12 184 LEU A O 1
ATOM 1386 N N . ALA A 1 185 ? -46.447 -14.445 52.827 1.00 70.25 185 ALA A N 1
ATOM 1387 C CA . ALA A 1 185 ? -45.533 -13.684 53.682 1.00 70.25 185 ALA A CA 1
ATOM 1388 C C . ALA A 1 185 ? -44.069 -13.807 53.223 1.00 70.25 185 ALA A C 1
ATOM 1390 O O . ALA A 1 185 ? -43.355 -12.806 53.165 1.00 70.25 185 ALA A O 1
ATOM 1391 N N . ARG A 1 186 ? -43.635 -15.012 52.828 1.00 76.94 186 ARG A N 1
ATOM 1392 C CA . ARG A 1 186 ? -42.288 -15.245 52.286 1.00 76.94 186 ARG A CA 1
ATOM 1393 C C . ARG A 1 186 ? -42.092 -14.579 50.927 1.00 76.94 186 ARG A C 1
ATOM 1395 O O . ARG A 1 186 ? -41.059 -13.951 50.705 1.00 76.94 186 ARG A O 1
ATOM 1402 N N . THR A 1 187 ? -43.090 -14.645 50.046 1.00 67.19 187 THR A N 1
ATOM 1403 C CA . THR A 1 187 ? -43.052 -13.940 48.756 1.00 67.19 187 THR A CA 1
ATOM 1404 C C . THR A 1 187 ? -42.965 -12.426 48.948 1.00 67.19 187 THR A C 1
ATOM 1406 O O . THR A 1 187 ? -42.215 -11.769 48.232 1.00 67.19 187 THR A O 1
ATOM 1409 N N . ARG A 1 188 ? -43.671 -11.865 49.938 1.00 76.06 188 ARG A N 1
ATOM 1410 C CA . ARG A 1 188 ? -43.601 -10.432 50.249 1.00 76.06 188 ARG A CA 1
ATOM 1411 C C . ARG A 1 188 ? -42.215 -10.005 50.735 1.00 76.06 188 ARG A C 1
ATOM 1413 O O . ARG A 1 188 ? -41.672 -9.052 50.193 1.00 76.06 188 ARG A O 1
ATOM 1420 N N . MET A 1 189 ? -41.608 -10.750 51.658 1.00 71.94 189 MET A N 1
ATOM 1421 C CA . MET A 1 189 ? -40.241 -10.464 52.121 1.00 71.94 189 MET A CA 1
ATOM 1422 C C . MET A 1 189 ? -39.216 -10.527 50.978 1.00 71.94 189 MET A C 1
ATOM 1424 O O . MET A 1 189 ? -38.339 -9.672 50.886 1.00 71.94 189 MET A O 1
ATOM 1428 N N . ALA A 1 190 ? -39.352 -11.496 50.067 1.00 77.25 190 ALA A N 1
ATOM 1429 C CA . ALA A 1 190 ? -38.479 -11.601 48.898 1.00 77.25 190 ALA A CA 1
ATOM 1430 C C . ALA A 1 190 ? -38.646 -10.420 47.920 1.00 77.25 190 ALA A C 1
ATOM 1432 O O . ALA A 1 190 ? -37.677 -9.993 47.288 1.00 77.25 190 ALA A O 1
ATOM 1433 N N . LEU A 1 191 ? -39.863 -9.878 47.791 1.00 72.88 191 LEU A N 1
ATOM 1434 C CA . LEU A 1 191 ? -40.123 -8.676 46.995 1.00 72.88 191 LEU A CA 1
ATOM 1435 C C . LEU A 1 191 ? -39.523 -7.423 47.641 1.00 72.88 191 LEU A C 1
ATOM 1437 O O . LEU A 1 191 ? -38.935 -6.613 46.926 1.00 72.88 191 LEU A O 1
ATOM 1441 N N . ASP A 1 192 ? -39.610 -7.298 48.964 1.00 81.00 192 ASP A N 1
ATOM 1442 C CA . ASP A 1 192 ? -39.030 -6.173 49.703 1.00 81.00 192 ASP A CA 1
ATOM 1443 C C . ASP A 1 192 ? -37.491 -6.176 49.597 1.00 81.00 192 ASP A C 1
ATOM 1445 O O . ASP A 1 192 ? -36.888 -5.160 49.247 1.00 81.00 192 ASP A O 1
ATOM 1449 N N . GLU A 1 193 ? -36.844 -7.338 49.768 1.00 89.31 193 GLU A N 1
ATOM 1450 C CA . GLU A 1 193 ? -35.387 -7.478 49.604 1.00 89.31 193 GLU A CA 1
ATOM 1451 C C . GLU A 1 193 ? -34.944 -7.193 48.158 1.00 89.31 193 GLU A C 1
ATOM 1453 O O . GLU A 1 193 ? -33.901 -6.575 47.910 1.00 89.31 193 GLU A O 1
ATOM 1458 N N . ARG A 1 194 ? -35.747 -7.612 47.171 1.00 89.62 194 ARG A N 1
ATOM 1459 C CA . ARG A 1 194 ? -35.512 -7.267 45.764 1.00 89.62 194 ARG A CA 1
ATOM 1460 C C . ARG A 1 194 ? -35.622 -5.759 45.538 1.00 89.62 194 ARG A C 1
ATOM 1462 O O . ARG A 1 194 ? -34.807 -5.218 44.794 1.00 89.62 194 ARG A O 1
ATOM 1469 N N . GLY A 1 195 ? -36.595 -5.098 46.162 1.00 88.38 195 GLY A N 1
ATOM 1470 C CA . GLY A 1 195 ? -36.760 -3.646 46.107 1.00 88.38 195 GLY A CA 1
ATOM 1471 C C . GLY A 1 195 ? -35.531 -2.911 46.641 1.00 88.38 195 GLY A C 1
ATOM 1472 O O . GLY A 1 195 ? -34.990 -2.045 45.958 1.00 88.38 195 GLY A O 1
ATOM 1473 N N . GLU A 1 196 ? -35.012 -3.324 47.799 1.00 89.38 196 GLU A N 1
ATOM 1474 C CA . GLU A 1 196 ? -33.804 -2.728 48.386 1.00 89.38 196 GLU A CA 1
ATOM 1475 C C . GLU A 1 196 ? -32.564 -2.933 47.495 1.00 89.38 196 GLU A C 1
ATOM 1477 O O . GLU A 1 196 ? -31.758 -2.019 47.299 1.00 89.38 196 GLU A O 1
ATOM 1482 N N . LYS A 1 197 ? -32.413 -4.126 46.901 1.00 90.00 197 LYS A N 1
ATOM 1483 C CA . LYS A 1 197 ? -31.315 -4.414 45.962 1.00 90.00 197 LYS A CA 1
ATOM 1484 C C . LYS A 1 197 ? -31.405 -3.578 44.687 1.00 90.00 197 LYS A C 1
ATOM 1486 O O . LYS A 1 197 ? -30.365 -3.153 44.186 1.00 90.00 197 LYS A O 1
ATOM 1491 N N . LEU A 1 198 ? -32.61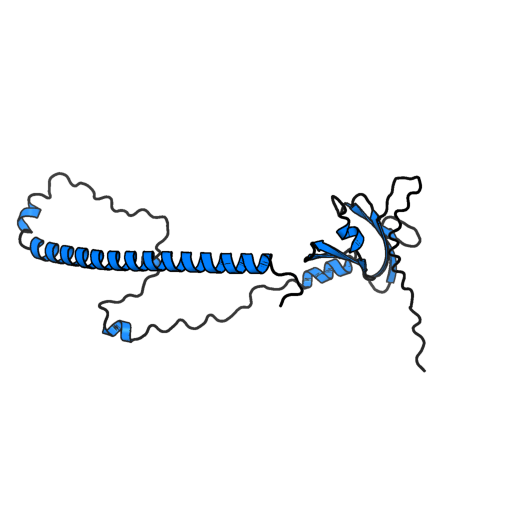4 -3.346 44.173 1.00 82.94 198 LEU A N 1
ATOM 1492 C CA . LEU A 1 198 ? -32.836 -2.493 43.004 1.00 82.94 198 LEU A CA 1
ATOM 1493 C C . LEU A 1 198 ? -32.509 -1.029 43.308 1.00 82.94 198 LEU A C 1
ATOM 1495 O O . LEU A 1 198 ? -31.791 -0.422 42.521 1.00 82.94 198 LEU A O 1
ATOM 1499 N N . GLY A 1 199 ? -32.917 -0.507 44.468 1.00 88.62 199 GLY A N 1
ATOM 1500 C CA . GLY A 1 199 ? -32.554 0.854 44.885 1.00 88.62 199 GLY A CA 1
ATOM 1501 C C . GLY A 1 199 ? -31.037 1.045 44.984 1.00 88.62 199 GLY A C 1
ATOM 1502 O O . GLY A 1 199 ? -30.474 1.947 44.376 1.00 88.62 199 GLY A O 1
ATOM 1503 N N . ARG A 1 200 ? -30.327 0.102 45.621 1.00 89.25 200 ARG A N 1
ATOM 1504 C CA . ARG A 1 200 ? -28.851 0.129 45.673 1.00 89.25 200 ARG A CA 1
ATOM 1505 C C . ARG A 1 200 ? -28.183 0.059 44.300 1.00 89.25 200 ARG A C 1
ATOM 1507 O O . ARG A 1 200 ? -27.047 0.514 44.147 1.00 89.25 200 ARG A O 1
ATOM 1514 N N . LEU A 1 201 ? -28.814 -0.603 43.333 1.00 82.75 201 LEU A N 1
ATOM 1515 C CA . LEU A 1 201 ? -28.301 -0.685 41.970 1.00 82.75 201 LEU A CA 1
ATOM 1516 C C . LEU A 1 201 ? -28.502 0.641 41.233 1.00 82.75 201 LEU A C 1
ATOM 1518 O O . LEU A 1 201 ? -27.587 1.070 40.533 1.00 82.75 201 LEU A O 1
ATOM 1522 N N . GLU A 1 202 ? -29.652 1.285 41.420 1.00 92.00 202 GLU A N 1
ATOM 1523 C CA . GLU A 1 202 ? -29.949 2.613 40.883 1.00 92.00 202 GLU A CA 1
ATOM 1524 C C . GLU A 1 202 ? -28.946 3.651 41.403 1.00 92.00 202 GLU A C 1
ATOM 1526 O O . GLU A 1 202 ? -28.263 4.270 40.588 1.00 92.00 202 GLU A O 1
ATOM 1531 N N . ASP A 1 203 ? -28.713 3.711 42.721 1.00 94.50 203 ASP A N 1
ATOM 1532 C CA . ASP A 1 203 ? -27.719 4.607 43.336 1.00 94.50 203 ASP A CA 1
ATOM 1533 C C . ASP A 1 203 ? -26.308 4.395 42.757 1.00 94.50 203 ASP A C 1
ATOM 1535 O O . ASP A 1 203 ? -25.566 5.334 42.453 1.00 94.50 203 ASP A O 1
ATOM 1539 N N . LYS A 1 204 ? -25.903 3.128 42.581 1.00 92.50 204 LYS A N 1
ATOM 1540 C CA . LYS A 1 204 ? -24.596 2.789 41.994 1.00 92.50 204 LYS A CA 1
ATOM 1541 C C . LYS A 1 204 ? -24.516 3.163 40.519 1.00 92.50 204 LYS A C 1
ATOM 1543 O O . LYS A 1 204 ? -23.447 3.570 40.065 1.00 92.50 204 LYS A O 1
ATOM 1548 N N . SER A 1 205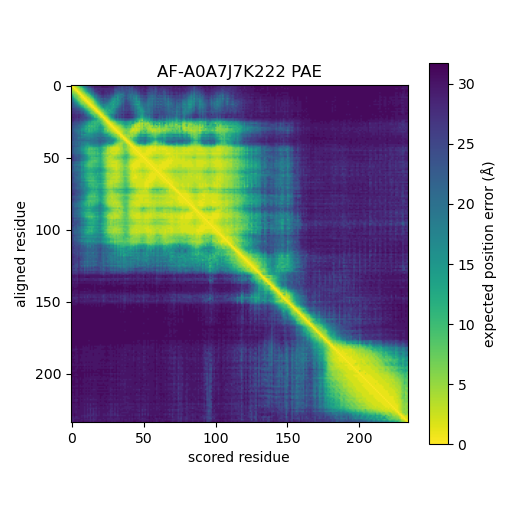 ? -25.609 3.006 39.779 1.00 91.75 205 SER A N 1
ATOM 1549 C CA . SER A 1 205 ? -25.693 3.362 38.364 1.00 91.75 205 SER A CA 1
ATOM 1550 C C . SER A 1 205 ? -25.632 4.876 38.176 1.00 91.75 205 SER A C 1
ATOM 1552 O O . SER A 1 205 ? -24.908 5.352 37.301 1.00 91.75 205 SER A O 1
ATOM 1554 N N . GLU A 1 206 ? -26.324 5.641 39.019 1.00 93.25 206 GLU A N 1
ATOM 1555 C CA . GLU A 1 206 ? -26.255 7.102 39.024 1.00 93.25 206 GLU A CA 1
ATOM 1556 C C . GLU A 1 206 ? -24.838 7.581 39.367 1.00 93.25 206 GLU A C 1
ATOM 1558 O O . GLU A 1 206 ? -24.219 8.300 38.581 1.00 93.25 206 GLU A O 1
ATOM 1563 N N . ALA A 1 207 ? -24.234 7.048 40.433 1.00 94.12 207 ALA A N 1
ATOM 1564 C CA . ALA A 1 207 ? -22.850 7.364 40.789 1.00 94.12 207 ALA A CA 1
ATOM 1565 C C . ALA A 1 207 ? -21.831 6.959 39.702 1.00 94.12 207 ALA A C 1
ATOM 1567 O O . ALA A 1 207 ? -20.755 7.552 39.592 1.00 94.12 207 ALA A O 1
ATOM 1568 N N . MET A 1 208 ? -22.112 5.919 38.913 1.00 92.50 208 MET A N 1
ATOM 1569 C CA . MET A 1 208 ? -21.268 5.526 37.782 1.00 92.50 208 MET A CA 1
ATOM 1570 C C . MET A 1 208 ? -21.436 6.477 36.594 1.00 92.50 208 MET A C 1
ATOM 1572 O O . MET A 1 208 ? -20.440 6.841 35.967 1.00 92.50 208 MET A O 1
ATOM 1576 N N . LYS A 1 209 ? -22.666 6.918 36.312 1.00 93.44 209 LYS A N 1
ATOM 1577 C CA . LYS A 1 209 ? -22.964 7.918 35.281 1.00 93.44 209 LYS A CA 1
ATOM 1578 C C . LYS A 1 209 ? -22.257 9.242 35.569 1.00 93.44 209 LYS A C 1
ATOM 1580 O O . LYS A 1 209 ? -21.638 9.798 34.662 1.00 93.44 209 LYS A O 1
ATOM 1585 N N . ASP A 1 210 ? -22.278 9.700 36.817 1.00 96.19 210 ASP A N 1
ATOM 1586 C CA . ASP A 1 210 ? -21.604 10.938 37.216 1.00 96.19 210 ASP A CA 1
ATOM 1587 C C . ASP A 1 210 ? -20.086 10.846 37.034 1.00 96.19 210 ASP A C 1
ATOM 1589 O O . ASP A 1 210 ? -19.477 11.729 36.428 1.00 96.19 210 ASP A O 1
ATOM 1593 N N . ARG A 1 211 ? -19.473 9.726 37.445 1.00 93.75 211 ARG A N 1
ATOM 1594 C CA . ARG A 1 211 ? -18.036 9.484 37.220 1.00 93.75 211 ARG A CA 1
ATOM 1595 C C . ARG A 1 211 ? -17.675 9.401 35.738 1.00 93.75 211 ARG A C 1
ATOM 1597 O O . ARG A 1 211 ? -16.619 9.886 35.339 1.00 93.75 211 ARG A O 1
ATOM 1604 N N . ALA A 1 212 ? -18.529 8.792 34.916 1.00 94.56 212 ALA A N 1
ATOM 1605 C CA . ALA A 1 212 ? -18.307 8.711 33.474 1.00 94.56 212 ALA A CA 1
ATOM 1606 C C . ALA A 1 212 ? -18.360 10.098 32.818 1.00 94.56 212 ALA A C 1
ATOM 1608 O O . ALA A 1 212 ? -17.524 10.406 31.967 1.00 94.56 212 ALA A O 1
ATOM 1609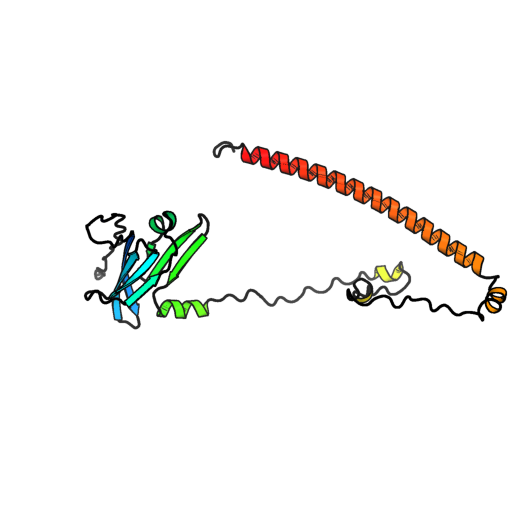 N N . LYS A 1 213 ? -19.294 10.954 33.252 1.00 94.62 213 LYS A N 1
ATOM 1610 C CA . LYS A 1 213 ? -19.374 12.346 32.801 1.00 94.62 213 LYS A CA 1
ATOM 1611 C C . LYS A 1 213 ? -18.124 13.132 33.195 1.00 94.62 213 LYS A C 1
ATOM 1613 O O . LYS A 1 213 ? -17.496 13.737 32.334 1.00 94.62 213 LYS A O 1
ATOM 1618 N N . GLU A 1 214 ? -17.705 13.038 34.454 1.00 95.75 214 GLU A N 1
ATOM 1619 C CA . GLU A 1 214 ? -16.496 13.706 34.947 1.00 95.75 214 GLU A CA 1
ATOM 1620 C C . GLU A 1 214 ? -15.228 13.252 34.196 1.00 95.75 214 GLU A C 1
ATOM 1622 O O . GLU A 1 214 ? -14.360 14.063 33.865 1.00 95.75 214 GLU A O 1
ATOM 1627 N N . PHE A 1 215 ? -15.117 11.957 33.883 1.00 94.75 215 PHE A N 1
ATOM 1628 C CA . PHE A 1 215 ? -14.021 11.428 33.071 1.00 94.75 215 PHE A CA 1
ATOM 1629 C C . PHE A 1 215 ? -14.052 11.966 31.635 1.00 94.75 215 PHE A C 1
ATOM 1631 O O . PHE A 1 215 ? -13.017 12.395 31.124 1.00 94.75 215 PHE A O 1
ATOM 1638 N N . SER A 1 216 ? -15.229 11.982 31.002 1.00 94.25 216 SER A N 1
ATOM 1639 C CA . SER A 1 216 ? -15.416 12.535 29.657 1.00 94.25 216 SER A CA 1
ATOM 1640 C C . SER A 1 216 ? -15.013 14.010 29.592 1.00 94.25 216 SER A C 1
ATOM 1642 O O . SER A 1 216 ? -14.288 14.406 28.680 1.00 94.25 216 SER A O 1
ATOM 1644 N N . ASP A 1 217 ? -15.415 14.811 30.581 1.00 95.94 217 ASP A N 1
ATOM 1645 C CA . ASP A 1 217 ? -15.081 16.236 30.649 1.00 95.94 217 ASP A CA 1
ATOM 1646 C C . ASP A 1 217 ? -13.562 16.444 30.798 1.00 95.94 217 ASP A C 1
ATOM 1648 O O . ASP A 1 217 ? -12.959 17.241 30.074 1.00 95.94 217 ASP A O 1
ATOM 1652 N N . ARG A 1 218 ? -12.895 15.660 31.661 1.00 91.31 218 ARG A N 1
ATOM 1653 C CA . ARG A 1 218 ? -11.426 15.697 31.809 1.00 91.31 218 ARG A CA 1
ATOM 1654 C C . ARG A 1 218 ? -10.689 15.270 30.540 1.00 91.31 218 ARG A C 1
ATOM 1656 O O . ARG A 1 218 ? -9.682 15.886 30.183 1.00 91.31 218 ARG A O 1
ATOM 1663 N N . ALA A 1 219 ? -11.167 14.231 29.861 1.00 93.00 219 ALA A N 1
ATOM 1664 C CA . ALA A 1 219 ? -10.589 13.764 28.605 1.00 93.00 219 ALA A CA 1
ATOM 1665 C C . ALA A 1 219 ? -10.739 14.816 27.494 1.00 93.00 219 ALA A C 1
ATOM 1667 O O . ALA A 1 219 ? -9.783 15.076 26.762 1.00 93.00 219 ALA A O 1
ATOM 1668 N N . ALA A 1 220 ? -11.898 15.478 27.414 1.00 90.44 220 ALA A N 1
ATOM 1669 C CA . ALA A 1 220 ? -12.139 16.568 26.475 1.00 90.44 220 ALA A CA 1
ATOM 1670 C C . ALA A 1 220 ? -11.211 17.766 26.739 1.00 90.44 220 ALA A C 1
ATOM 1672 O O . ALA A 1 220 ? -10.597 18.281 25.804 1.00 90.44 220 ALA A O 1
ATOM 1673 N N . MET A 1 221 ? -11.027 18.157 28.006 1.00 89.88 221 MET A N 1
ATOM 1674 C CA . MET A 1 221 ? -10.075 19.212 28.379 1.00 89.88 221 MET A CA 1
ATOM 1675 C C . MET A 1 221 ? -8.631 18.861 27.998 1.00 89.88 221 MET A C 1
ATOM 1677 O O . MET A 1 221 ? -7.894 19.717 27.511 1.00 89.88 221 MET A O 1
ATOM 1681 N N . LEU A 1 222 ? -8.203 17.612 28.207 1.00 87.00 222 LEU A N 1
ATOM 1682 C CA . LEU A 1 222 ? -6.871 17.165 27.791 1.00 87.00 222 LEU A CA 1
ATOM 1683 C C . LEU A 1 222 ? -6.716 17.218 26.272 1.00 87.00 222 LEU A C 1
ATOM 1685 O O . LEU A 1 222 ? -5.721 17.753 25.789 1.00 87.00 222 LEU A O 1
ATOM 1689 N N . ALA A 1 223 ? -7.702 16.719 25.527 1.00 88.06 223 ALA A N 1
ATOM 1690 C CA . ALA A 1 223 ? -7.688 16.746 24.070 1.00 88.06 223 ALA A CA 1
ATOM 1691 C C . ALA A 1 223 ? -7.600 18.178 23.515 1.00 88.06 223 ALA A C 1
ATOM 1693 O O . ALA A 1 223 ? -6.858 18.412 22.563 1.00 88.06 223 ALA A O 1
ATOM 1694 N N . ASP A 1 224 ? -8.301 19.142 24.121 1.00 87.75 224 ASP A N 1
ATOM 1695 C CA . ASP A 1 224 ? -8.209 20.551 23.728 1.00 87.75 224 ASP A CA 1
ATOM 1696 C C . ASP A 1 224 ? -6.820 21.145 24.011 1.00 87.75 224 ASP A C 1
ATOM 1698 O O . ASP A 1 224 ? -6.236 21.807 23.151 1.00 87.75 224 ASP A O 1
ATOM 1702 N N . ARG A 1 225 ? -6.214 20.817 25.162 1.00 83.19 225 ARG A N 1
ATOM 1703 C CA . ARG A 1 225 ? -4.823 21.211 25.436 1.00 83.19 225 ARG A CA 1
ATOM 1704 C C . ARG A 1 225 ? -3.858 20.642 24.398 1.00 83.19 225 ARG A C 1
ATOM 1706 O O . ARG A 1 225 ? -3.048 21.396 23.873 1.00 83.19 225 ARG A O 1
ATOM 1713 N N . TYR A 1 226 ? -3.974 19.362 24.041 1.00 78.19 226 TYR A N 1
ATOM 1714 C CA . TYR A 1 226 ? -3.109 18.750 23.024 1.00 78.19 226 TYR A CA 1
ATOM 1715 C C . TYR A 1 226 ? -3.293 19.339 21.621 1.00 78.19 226 TYR A C 1
ATOM 1717 O O . TYR A 1 226 ? -2.324 19.401 20.872 1.00 78.19 226 TYR A O 1
ATOM 1725 N N . LYS A 1 227 ? -4.492 19.818 21.265 1.00 81.69 227 LYS A N 1
ATOM 1726 C CA . LYS A 1 227 ? -4.712 20.533 19.995 1.00 81.69 227 LYS A CA 1
ATOM 1727 C C . LYS A 1 227 ? -4.005 21.889 19.945 1.00 81.69 227 LYS A C 1
ATOM 1729 O O . LYS A 1 227 ? -3.588 22.312 18.872 1.00 81.69 227 LYS A O 1
ATOM 1734 N N . ASN A 1 228 ? -3.881 22.560 21.088 1.00 75.50 228 ASN A N 1
ATOM 1735 C CA . ASN A 1 228 ? -3.332 23.913 21.183 1.00 75.50 228 ASN A CA 1
ATOM 1736 C C . ASN A 1 228 ? -1.821 23.951 21.484 1.00 75.50 228 ASN A C 1
ATOM 1738 O O . ASN A 1 228 ? -1.210 25.020 21.412 1.00 75.50 228 ASN A O 1
ATOM 1742 N N . LEU A 1 229 ? -1.200 22.807 21.792 1.00 76.56 229 LEU A N 1
ATOM 1743 C CA . LEU A 1 229 ? 0.243 22.714 22.003 1.00 76.56 229 LEU A CA 1
ATOM 1744 C C . LEU A 1 229 ? 0.993 22.794 20.670 1.00 76.56 229 LEU A C 1
ATOM 1746 O O . LEU A 1 229 ? 0.781 22.006 19.748 1.00 76.56 229 LEU A O 1
ATOM 1750 N N . LYS A 1 230 ? 1.913 23.757 20.577 1.00 70.38 230 LYS A N 1
ATOM 1751 C CA . LYS A 1 230 ? 2.866 23.838 19.468 1.00 70.38 230 LYS A CA 1
ATOM 1752 C C . LYS A 1 230 ? 3.999 22.844 19.713 1.00 70.38 230 LYS A C 1
ATOM 1754 O O . LYS A 1 230 ? 4.424 22.671 20.849 1.00 70.38 230 LYS A O 1
ATOM 1759 N N . TRP A 1 231 ? 4.532 22.258 18.641 1.00 67.62 231 TRP A N 1
ATOM 1760 C CA . TRP A 1 231 ? 5.533 21.173 18.637 1.00 67.62 231 TRP A CA 1
ATOM 1761 C C . TRP A 1 231 ? 6.839 21.431 19.415 1.00 67.62 231 TRP A C 1
ATOM 1763 O O . TRP A 1 231 ? 7.673 20.540 19.502 1.00 67.62 231 TRP A O 1
ATOM 1773 N N . TYR A 1 232 ? 7.040 22.633 19.952 1.00 68.44 232 TYR A N 1
ATOM 1774 C CA . TYR A 1 232 ? 8.230 23.048 20.694 1.00 68.44 232 TYR A CA 1
ATOM 1775 C C . TYR A 1 232 ? 7.940 23.430 22.157 1.00 68.44 232 TYR A C 1
ATOM 1777 O O . TYR A 1 232 ? 8.840 23.887 22.854 1.00 68.44 232 TYR A O 1
ATOM 1785 N N . GLN A 1 233 ? 6.695 23.291 22.621 1.00 60.38 233 GLN A N 1
ATOM 1786 C CA . GLN A 1 233 ? 6.291 23.564 24.001 1.00 60.38 233 GLN A CA 1
ATOM 1787 C C . GLN A 1 233 ? 6.025 22.232 24.710 1.00 60.38 233 GLN A C 1
ATOM 1789 O O . GLN A 1 233 ? 4.882 21.782 24.776 1.00 60.38 233 GLN A O 1
ATOM 1794 N N . PHE A 1 234 ? 7.101 21.592 25.168 1.00 59.00 234 PHE A N 1
ATOM 1795 C CA . PHE A 1 234 ? 7.063 20.418 26.044 1.00 59.00 234 PHE A CA 1
ATOM 1796 C C . PHE A 1 234 ? 7.387 20.822 27.480 1.00 59.00 234 PHE A C 1
ATOM 1798 O O . PHE A 1 234 ? 8.247 21.718 27.648 1.00 59.00 234 PHE A O 1
#

Solvent-accessible surface area (backbone atoms only — not comparable to full-atom values): 14806 Å² total; per-residue (Å²): 134,86,80,82,82,82,77,85,81,85,65,88,52,83,54,82,53,82,66,88,64,102,58,98,68,54,51,57,44,54,42,67,26,50,3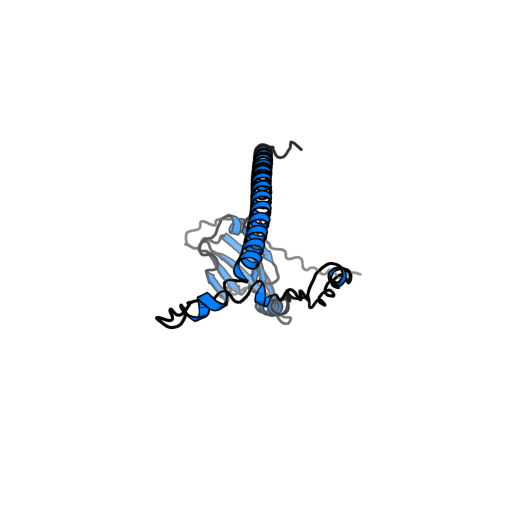6,77,55,95,88,45,80,46,48,30,42,35,34,35,35,64,74,16,30,42,31,30,21,38,57,90,80,62,46,78,74,44,78,42,78,74,30,96,65,68,51,70,56,38,74,74,44,55,46,75,43,56,71,33,33,32,40,26,39,85,45,102,88,42,79,46,76,49,76,76,32,68,73,57,59,58,58,53,70,79,65,71,78,73,92,72,74,95,66,84,75,76,79,75,80,75,77,64,74,67,61,71,75,80,43,92,70,87,72,72,78,48,61,62,76,78,63,43,73,91,81,71,80,78,92,77,73,82,76,85,73,89,88,71,63,72,73,61,54,68,77,53,69,88,55,54,69,69,52,53,53,52,54,48,53,54,50,52,55,49,49,55,54,48,51,56,46,50,56,52,49,52,57,48,51,52,52,51,51,54,49,51,53,53,51,52,53,50,53,54,51,62,72,71,52,55,100,84,70,127

InterPro domains:
  IPR013905 Lethal giant larvae (Lgl)-like, C-terminal domain [PF08596] (25-139)
  IPR042855 v-SNARE, coiled-coil homology domain [PS50892] (169-233)